Protein AF-A0AAN5Z602-F1 (afdb_monomer_lite)

Organism: Fusarium austroamericanum (NCBI:txid282268)

Radius of gyration: 21.15 Å; chains: 1; bounding box: 56×40×79 Å

Sequence (337 aa):
MFNSSLYITALQQSTQPGLPTENNDARHSIARLSDTDRTACKGWLQDMNFLRPGVGEDDATWAKIKGNWIAYLSATSDAPQAALAPYGGDGLENPREQRRRFSDDRKRRMIIQSAFWNDLDGMEGMAERWPQAARAALNIMDGRDINEDGNQGTFETLAAVWDLGKRRRYQSIWTSLVGFITHAHSRGTLESMGLRLTESQIDDILDIEQEVWLVDLGAIARMREKGGGFENVWVPIQELLMKALKKPKSTPRNNLLVWWIAVLCRSAISDDDDEGMDDDDGDENNDFISRGQFYKNPMPMDVDFKERLEAIVHYSKVLVLNHSFLTWSAPTDWVMQ

Secondary structure (DSSP, 8-state):
---HHHHHHHHHHHT-TTPPPS-TT--S-PPPPPHHHHHHHHHHHHHTTSS-TT-HHHHHHHHHHHHHHHHHHHHHSSS--TTTS---SSSPPPHHHHHHHHHHHHHHHHHHHHHHHHHHHHHHHHHHTS-HHHHHHHHHTTT----TTS---PPPPS-SGGGHHHHHHHHHHHHHHHHHHHHHHHTT-TGGGT----HHHHHHHHHHHHHHHH--HHHHHHH--SSTTSHHHHHHHHHHHHHHHH-TT--TTT-HHHHHHHHHHHHHTGGGTTTT--SS---S---TTTT---TT-SS-TT--HHHHHHHHHHHHHHHHHHHHHHT----GGGS--

Structure (mmCIF, N/CA/C/O backbone):
data_AF-A0AAN5Z602-F1
#
_entry.id   AF-A0AAN5Z602-F1
#
loop_
_atom_site.group_PDB
_atom_site.id
_atom_site.type_symbol
_atom_site.label_atom_id
_atom_site.label_alt_id
_atom_site.label_comp_id
_atom_site.label_asym_id
_atom_site.label_entity_id
_atom_site.label_seq_id
_atom_site.pdbx_PDB_ins_code
_atom_site.Cartn_x
_atom_site.Cartn_y
_atom_site.Cartn_z
_atom_site.occupancy
_atom_site.B_iso_or_equiv
_atom_site.auth_seq_id
_atom_site.auth_comp_id
_atom_site.auth_asym_id
_atom_site.auth_atom_id
_atom_site.pdbx_PDB_model_num
ATOM 1 N N . MET A 1 1 ? 11.469 7.821 -26.714 1.00 43.41 1 MET A N 1
ATOM 2 C CA . MET A 1 1 ? 10.568 7.068 -27.616 1.00 43.41 1 MET A CA 1
ATOM 3 C C . MET A 1 1 ? 10.127 5.810 -26.892 1.00 43.41 1 MET A C 1
ATOM 5 O O . MET A 1 1 ? 10.984 5.012 -26.538 1.00 43.41 1 MET A O 1
ATOM 9 N N . PHE A 1 2 ? 8.831 5.672 -26.613 1.00 54.94 2 PHE A N 1
ATOM 10 C CA . PHE A 1 2 ? 8.255 4.454 -26.041 1.00 54.94 2 PHE A CA 1
ATOM 11 C C . PHE A 1 2 ? 8.247 3.369 -27.127 1.00 54.94 2 PHE A C 1
ATOM 13 O O . PHE A 1 2 ? 7.651 3.573 -28.182 1.00 54.94 2 PHE A O 1
ATOM 20 N N . ASN A 1 3 ? 8.963 2.263 -26.922 1.00 71.38 3 ASN A N 1
ATOM 21 C CA . ASN A 1 3 ? 8.951 1.139 -27.857 1.00 71.38 3 ASN A CA 1
ATOM 22 C C . ASN A 1 3 ? 7.936 0.106 -27.359 1.00 71.38 3 ASN A C 1
ATOM 24 O O . ASN A 1 3 ? 8.260 -0.717 -26.504 1.00 71.38 3 ASN A O 1
ATOM 28 N N . SER A 1 4 ? 6.716 0.186 -27.892 1.00 74.50 4 SER A N 1
ATOM 29 C CA . SER A 1 4 ? 5.586 -0.673 -27.516 1.00 74.50 4 SER A CA 1
ATOM 30 C C . SER A 1 4 ? 5.925 -2.171 -27.634 1.00 74.50 4 SER A C 1
ATOM 32 O O . SER A 1 4 ? 5.675 -2.917 -26.694 1.00 74.50 4 SER A O 1
ATOM 34 N N . SER A 1 5 ? 6.644 -2.603 -28.680 1.00 77.38 5 SER A N 1
ATOM 35 C CA . SER A 1 5 ? 7.042 -4.019 -28.826 1.00 77.38 5 SER A CA 1
ATOM 36 C C . SER A 1 5 ? 7.975 -4.517 -27.709 1.00 77.38 5 SER A C 1
ATOM 38 O O . SER A 1 5 ? 7.834 -5.642 -27.222 1.00 77.38 5 SER A O 1
ATOM 40 N N . LEU A 1 6 ? 8.913 -3.669 -27.264 1.00 80.62 6 LEU A N 1
ATOM 41 C CA . LEU A 1 6 ? 9.820 -3.993 -26.159 1.00 80.62 6 LEU A CA 1
ATOM 42 C C . LEU A 1 6 ? 9.079 -4.016 -24.823 1.00 80.62 6 LEU A C 1
ATOM 44 O O . LEU A 1 6 ? 9.396 -4.845 -23.974 1.00 80.62 6 LEU A O 1
ATOM 48 N N . TYR A 1 7 ? 8.107 -3.121 -24.643 1.00 81.88 7 TYR A N 1
ATOM 49 C CA . TYR A 1 7 ? 7.257 -3.092 -23.458 1.00 81.88 7 TYR A CA 1
ATOM 50 C C . TYR A 1 7 ? 6.441 -4.385 -23.331 1.00 81.88 7 TYR A C 1
ATOM 52 O O . TYR A 1 7 ? 6.536 -5.050 -22.303 1.00 81.88 7 TYR A O 1
ATOM 60 N N . ILE A 1 8 ? 5.736 -4.788 -24.393 1.00 81.12 8 ILE A N 1
ATOM 61 C CA . ILE A 1 8 ? 4.915 -6.011 -24.421 1.00 81.12 8 ILE A CA 1
ATOM 62 C C . ILE A 1 8 ? 5.778 -7.245 -24.143 1.00 81.12 8 ILE A C 1
ATOM 64 O O . ILE A 1 8 ? 5.467 -8.043 -23.261 1.00 81.12 8 ILE A O 1
ATOM 68 N N . THR A 1 9 ? 6.923 -7.363 -24.824 1.00 83.69 9 THR A N 1
ATOM 69 C CA . THR A 1 9 ? 7.849 -8.489 -24.622 1.00 83.69 9 THR A CA 1
ATOM 70 C C . THR A 1 9 ? 8.350 -8.551 -23.176 1.00 83.69 9 THR A C 1
ATOM 72 O O . THR A 1 9 ? 8.376 -9.619 -22.562 1.00 83.69 9 THR A O 1
ATOM 75 N N . ALA A 1 10 ? 8.740 -7.408 -22.602 1.00 81.62 10 ALA A N 1
ATOM 76 C CA . ALA A 1 10 ? 9.218 -7.341 -21.225 1.00 81.62 10 ALA A CA 1
ATOM 77 C C . ALA A 1 10 ? 8.110 -7.656 -20.210 1.00 81.62 10 ALA A C 1
ATOM 79 O O . ALA A 1 10 ? 8.375 -8.306 -19.195 1.00 81.62 10 ALA A O 1
ATOM 80 N N . LEU A 1 11 ? 6.877 -7.223 -20.481 1.00 81.94 11 LEU A N 1
ATOM 81 C CA . LEU A 1 11 ? 5.716 -7.505 -19.646 1.00 81.94 11 LEU A CA 1
ATOM 82 C C . LEU A 1 11 ? 5.404 -9.003 -19.649 1.00 81.94 11 LEU A C 1
ATOM 84 O O . LEU A 1 11 ? 5.307 -9.598 -18.577 1.00 81.94 11 LEU A O 1
ATOM 88 N N . GLN A 1 12 ? 5.361 -9.632 -20.826 1.00 80.25 12 GLN A N 1
ATOM 89 C CA . GLN A 1 12 ? 5.173 -11.079 -20.968 1.00 80.25 12 GLN A CA 1
ATOM 90 C C . GLN A 1 12 ? 6.250 -11.870 -20.217 1.00 80.25 12 GLN A C 1
ATOM 92 O O . GLN A 1 12 ? 5.935 -12.802 -19.485 1.00 80.25 12 GLN A O 1
ATOM 97 N N . GLN A 1 13 ? 7.523 -11.479 -20.335 1.00 80.25 13 GLN A N 1
ATOM 98 C CA . GLN A 1 13 ? 8.622 -12.120 -19.601 1.00 80.25 13 GLN A CA 1
ATOM 99 C C . GLN A 1 13 ? 8.499 -11.967 -18.083 1.00 80.25 13 GLN A C 1
ATOM 101 O O . GLN A 1 13 ? 8.870 -12.875 -17.345 1.00 80.25 13 GLN A O 1
ATOM 106 N N . SER A 1 14 ? 7.982 -10.831 -17.614 1.00 77.12 14 SER A N 1
ATOM 107 C CA . SER A 1 14 ? 7.854 -10.536 -16.182 1.00 77.12 14 SER A CA 1
ATOM 108 C C . SER A 1 14 ? 6.616 -11.170 -15.544 1.00 77.12 14 SER A C 1
ATOM 110 O O . SER A 1 14 ? 6.497 -11.140 -14.319 1.00 77.12 14 SER A O 1
ATOM 112 N N . THR A 1 15 ? 5.718 -11.738 -16.358 1.00 75.44 15 THR A N 1
ATOM 113 C CA . THR A 1 15 ? 4.398 -12.250 -15.950 1.00 75.44 15 THR A CA 1
ATOM 114 C C . THR A 1 15 ? 4.159 -13.713 -16.341 1.00 75.44 15 THR A C 1
ATOM 116 O O . THR A 1 15 ? 3.036 -14.207 -16.260 1.00 75.44 15 THR A O 1
ATOM 119 N N . GLN A 1 16 ? 5.215 -14.433 -16.742 1.00 72.94 16 GLN A N 1
ATOM 120 C CA . GLN A 1 16 ? 5.114 -15.837 -17.142 1.00 72.94 16 GLN A CA 1
ATOM 121 C C . GLN A 1 16 ? 4.559 -16.732 -16.016 1.00 72.94 16 GLN A C 1
ATOM 123 O O . GLN A 1 16 ? 4.979 -16.595 -14.860 1.00 72.94 16 GLN A O 1
ATOM 128 N N . PRO A 1 17 ? 3.695 -17.709 -16.356 1.00 66.69 17 PRO A N 1
ATOM 129 C CA . PRO A 1 17 ? 3.237 -18.722 -15.415 1.00 66.69 17 PRO A CA 1
ATOM 130 C C . PRO A 1 17 ? 4.398 -19.453 -14.733 1.00 66.69 17 PRO A C 1
ATOM 132 O O . PRO A 1 17 ? 5.297 -19.965 -15.400 1.00 66.69 17 PRO A O 1
ATOM 135 N N . GLY A 1 18 ? 4.370 -19.531 -13.401 1.00 64.00 18 GLY A N 1
ATOM 136 C CA . GLY A 1 18 ? 5.369 -20.266 -12.612 1.00 64.00 18 GLY A CA 1
ATOM 137 C C . GLY A 1 18 ? 6.613 -19.463 -12.217 1.00 64.00 18 GLY A C 1
ATOM 138 O O . GLY A 1 18 ? 7.554 -20.034 -11.661 1.00 64.00 18 GLY A O 1
ATOM 139 N N . LEU A 1 19 ? 6.632 -18.148 -12.461 1.00 68.69 19 LEU A N 1
ATOM 140 C CA . LEU A 1 19 ? 7.633 -17.268 -11.858 1.00 68.69 19 LEU A CA 1
ATOM 141 C C . LEU A 1 19 ? 7.509 -17.281 -10.325 1.00 68.69 19 LEU A C 1
ATOM 143 O O . LEU A 1 19 ? 6.394 -17.268 -9.799 1.00 68.69 19 LEU A O 1
ATOM 147 N N . PRO A 1 20 ? 8.632 -17.264 -9.585 1.00 63.41 20 PRO A N 1
ATOM 148 C CA . PRO A 1 20 ? 8.581 -17.232 -8.134 1.00 63.41 20 PRO A CA 1
ATOM 149 C C . PRO A 1 20 ? 7.973 -15.910 -7.644 1.00 63.41 20 PRO A C 1
ATOM 151 O O . PRO A 1 20 ? 8.397 -14.812 -8.024 1.00 63.41 20 PRO A O 1
ATOM 154 N N . THR A 1 21 ? 6.987 -16.031 -6.765 1.00 64.50 21 THR A N 1
ATOM 155 C CA . THR A 1 21 ? 6.407 -14.945 -5.971 1.00 64.50 21 THR A CA 1
ATOM 156 C C . THR A 1 21 ? 7.181 -14.787 -4.659 1.00 64.50 21 THR A C 1
ATOM 158 O O . THR A 1 21 ? 7.926 -15.680 -4.261 1.00 64.50 21 THR A O 1
ATOM 161 N N . GLU A 1 22 ? 7.023 -13.663 -3.946 1.00 63.62 22 GLU A N 1
ATOM 162 C CA . GLU A 1 22 ? 7.594 -13.557 -2.586 1.00 63.62 22 GLU A CA 1
ATOM 163 C C . GLU A 1 22 ? 6.967 -14.582 -1.616 1.00 63.62 22 GLU A C 1
ATOM 165 O O . GLU A 1 22 ? 7.598 -14.979 -0.639 1.00 63.62 22 GLU A O 1
ATOM 170 N N . ASN A 1 23 ? 5.763 -15.072 -1.930 1.00 63.72 23 ASN A N 1
ATOM 171 C CA . ASN A 1 23 ? 5.037 -16.083 -1.169 1.00 63.72 23 ASN A CA 1
ATOM 172 C C . ASN A 1 23 ? 5.006 -17.410 -1.945 1.00 63.72 23 ASN A C 1
ATOM 174 O O . ASN A 1 23 ? 4.159 -17.584 -2.821 1.00 63.72 23 ASN A O 1
ATOM 178 N N . ASN A 1 24 ? 5.918 -18.337 -1.632 1.00 57.50 24 ASN A N 1
ATOM 179 C CA . ASN A 1 24 ? 6.038 -19.634 -2.324 1.00 57.50 24 ASN A CA 1
ATOM 180 C C . ASN A 1 24 ? 4.837 -20.575 -2.100 1.00 57.50 24 ASN A C 1
ATOM 182 O O . ASN A 1 24 ? 4.631 -21.497 -2.884 1.00 57.50 24 ASN A O 1
ATOM 186 N N . ASP A 1 25 ? 4.033 -20.323 -1.064 1.00 61.62 25 ASP A N 1
ATOM 187 C CA . ASP A 1 25 ? 2.855 -21.129 -0.707 1.00 61.62 25 ASP A CA 1
ATOM 188 C C . ASP A 1 25 ? 1.548 -20.567 -1.307 1.00 61.62 25 ASP A C 1
ATOM 190 O O . ASP A 1 25 ? 0.446 -20.958 -0.908 1.00 61.62 25 ASP A O 1
ATOM 194 N N . ALA A 1 26 ? 1.651 -19.605 -2.231 1.00 60.31 26 ALA A N 1
ATOM 195 C CA . ALA A 1 26 ? 0.502 -18.904 -2.787 1.00 60.31 26 ALA A CA 1
ATOM 196 C C . ALA A 1 26 ? -0.375 -19.823 -3.652 1.00 60.31 26 ALA A C 1
ATOM 198 O O . ALA A 1 26 ? 0.097 -20.522 -4.555 1.00 60.31 26 ALA A O 1
ATOM 199 N N . ARG A 1 27 ? -1.692 -19.793 -3.423 1.00 61.09 27 ARG A N 1
ATOM 200 C CA . ARG A 1 27 ? -2.652 -20.389 -4.363 1.00 61.09 27 ARG A CA 1
ATOM 201 C C . ARG A 1 27 ? -2.607 -19.605 -5.671 1.00 61.09 27 ARG A C 1
ATOM 203 O O . ARG A 1 27 ? -2.691 -18.386 -5.670 1.00 61.09 27 ARG A O 1
ATOM 210 N N . HIS A 1 28 ? -2.486 -20.316 -6.786 1.00 57.25 28 HIS A N 1
ATOM 211 C CA . HIS A 1 28 ? -2.282 -19.696 -8.099 1.00 57.25 28 HIS A CA 1
ATOM 212 C C . HIS A 1 28 ? -3.590 -19.205 -8.747 1.00 57.25 28 HIS A C 1
ATOM 214 O O . HIS A 1 28 ? -3.551 -18.606 -9.817 1.00 57.25 28 HIS A O 1
ATOM 220 N N . SER A 1 29 ? -4.742 -19.461 -8.116 1.00 58.62 29 SER A N 1
ATOM 221 C CA . SER A 1 29 ? -6.065 -19.073 -8.608 1.00 58.62 29 SER A CA 1
ATOM 222 C C . SER A 1 29 ? -6.868 -18.377 -7.506 1.00 58.62 29 SER A C 1
ATOM 224 O O . SER A 1 29 ? -7.278 -19.024 -6.537 1.00 58.62 29 SER A O 1
ATOM 226 N N . ILE A 1 30 ? -7.117 -17.078 -7.671 1.00 65.19 30 ILE A N 1
ATOM 227 C CA . ILE A 1 30 ? -8.142 -16.345 -6.918 1.00 65.19 30 ILE A CA 1
ATOM 228 C C . ILE A 1 30 ? -9.456 -16.467 -7.690 1.00 65.19 30 ILE A C 1
ATOM 230 O O . ILE A 1 30 ? -9.477 -16.313 -8.910 1.00 65.19 30 ILE A O 1
ATOM 234 N N . ALA A 1 31 ? -10.556 -16.741 -6.989 1.00 66.62 31 ALA A N 1
ATOM 235 C CA . ALA A 1 31 ? -11.872 -16.790 -7.612 1.00 66.62 31 ALA A CA 1
ATOM 236 C C . ALA A 1 31 ? -12.296 -15.414 -8.160 1.00 66.62 31 ALA A C 1
ATOM 238 O O . ALA A 1 31 ? -11.997 -14.365 -7.578 1.00 66.62 31 ALA A O 1
ATOM 239 N N . ARG A 1 32 ? -13.037 -15.424 -9.274 1.00 71.88 32 ARG A N 1
ATOM 240 C CA . ARG A 1 32 ? -13.726 -14.233 -9.788 1.00 71.88 32 ARG A CA 1
ATOM 241 C C . ARG A 1 32 ? -14.668 -13.680 -8.708 1.00 71.88 32 ARG A C 1
ATOM 243 O O . ARG A 1 32 ? -15.235 -14.448 -7.930 1.00 71.88 32 ARG A O 1
ATOM 250 N N . LEU A 1 33 ? -14.829 -12.354 -8.662 1.00 79.44 33 LEU A N 1
ATOM 251 C CA . LEU A 1 33 ? -15.862 -11.739 -7.825 1.00 79.44 33 LEU A CA 1
ATOM 252 C C . LEU A 1 33 ? -17.241 -12.221 -8.284 1.00 79.44 33 LEU A C 1
ATOM 254 O O . LEU A 1 33 ? -17.470 -12.390 -9.482 1.00 79.44 33 LEU A O 1
ATOM 258 N N . SER A 1 34 ? -18.172 -12.405 -7.348 1.00 84.31 34 SER A N 1
ATOM 259 C CA . SER A 1 34 ? -19.559 -12.681 -7.725 1.00 84.31 34 SER A CA 1
ATOM 260 C C . SER A 1 34 ? -20.143 -11.500 -8.513 1.00 84.31 34 SER A C 1
ATOM 262 O O . SER A 1 34 ? -19.718 -10.355 -8.339 1.00 84.31 34 SER A O 1
ATOM 264 N N . ASP A 1 35 ? -21.142 -11.739 -9.367 1.00 84.75 35 ASP A N 1
ATOM 265 C CA . ASP A 1 35 ? -21.788 -10.652 -10.121 1.00 84.75 35 ASP A CA 1
ATOM 266 C C . ASP A 1 35 ? -22.432 -9.602 -9.205 1.00 84.75 35 ASP A C 1
ATOM 268 O O . ASP A 1 35 ? -22.432 -8.406 -9.516 1.00 84.75 35 ASP A O 1
ATOM 272 N N . THR A 1 36 ? -22.942 -10.039 -8.051 1.00 89.06 36 THR A N 1
ATOM 273 C CA . THR A 1 36 ? -23.483 -9.161 -7.012 1.00 89.06 36 THR A CA 1
ATOM 274 C C . THR A 1 36 ? -22.393 -8.260 -6.438 1.00 89.06 36 THR A C 1
ATOM 276 O O . THR A 1 36 ? -22.563 -7.040 -6.429 1.00 89.06 36 THR A O 1
ATOM 279 N N . ASP A 1 37 ? -21.253 -8.829 -6.039 1.00 88.38 37 ASP A N 1
ATOM 280 C CA . ASP A 1 37 ? -20.131 -8.059 -5.488 1.00 88.38 37 ASP A CA 1
ATOM 281 C C . ASP A 1 37 ? -19.535 -7.118 -6.538 1.00 88.38 37 ASP A C 1
ATOM 283 O O . ASP A 1 37 ? -19.244 -5.961 -6.248 1.00 88.38 37 ASP A O 1
ATOM 287 N N . ARG A 1 38 ? -19.428 -7.566 -7.793 1.00 87.06 38 ARG A N 1
ATOM 288 C CA . ARG A 1 38 ? -18.977 -6.734 -8.915 1.00 87.06 38 ARG A CA 1
ATOM 289 C C . ARG A 1 38 ? -19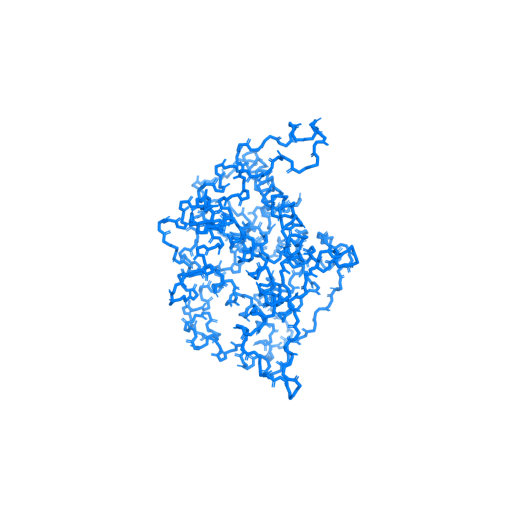.892 -5.530 -9.125 1.00 87.06 38 ARG A C 1
ATOM 291 O O . ARG A 1 38 ? -19.407 -4.418 -9.329 1.00 87.06 38 ARG A O 1
ATOM 298 N N . THR A 1 39 ? -21.206 -5.739 -9.071 1.00 90.50 39 THR A N 1
ATOM 299 C CA . THR A 1 39 ? -22.192 -4.657 -9.189 1.00 90.50 39 THR A CA 1
ATOM 300 C C . THR A 1 39 ? -22.066 -3.679 -8.024 1.00 90.50 39 THR A C 1
ATOM 302 O O . THR A 1 39 ? -22.060 -2.469 -8.248 1.00 90.50 39 THR A O 1
ATOM 305 N N . ALA A 1 40 ? -21.878 -4.183 -6.801 1.00 91.88 40 ALA A N 1
ATOM 306 C CA . ALA A 1 40 ? -21.636 -3.351 -5.626 1.00 91.88 40 ALA A CA 1
ATOM 307 C C . ALA A 1 40 ? -20.339 -2.531 -5.757 1.00 91.88 40 ALA A C 1
ATOM 309 O O . ALA A 1 40 ? -20.347 -1.331 -5.501 1.00 91.88 40 ALA A O 1
ATOM 310 N N . CYS A 1 41 ? -19.248 -3.136 -6.236 1.00 92.00 41 CYS A N 1
ATOM 311 C CA . CYS A 1 41 ? -17.986 -2.455 -6.531 1.00 92.00 41 CYS A CA 1
ATOM 312 C C . CYS A 1 41 ? -18.154 -1.349 -7.585 1.00 92.00 41 CYS A C 1
ATOM 314 O O . CYS A 1 41 ? -17.708 -0.220 -7.370 1.00 92.00 41 CYS A O 1
ATOM 316 N N . LYS A 1 42 ? -18.834 -1.644 -8.705 1.00 92.06 42 LYS A N 1
ATOM 317 C CA . LYS A 1 42 ? -19.136 -0.655 -9.757 1.00 92.06 42 LYS A CA 1
ATOM 318 C C . LYS A 1 42 ? -19.970 0.505 -9.197 1.00 92.06 42 LYS A C 1
ATOM 320 O O . LYS A 1 42 ? -19.627 1.658 -9.450 1.00 92.06 42 LYS A O 1
ATOM 325 N N . GLY A 1 43 ? -21.000 0.215 -8.399 1.00 94.50 43 GLY A N 1
ATOM 326 C CA . GLY A 1 43 ? -21.818 1.228 -7.721 1.00 94.50 43 GLY A CA 1
ATOM 327 C C . GLY A 1 43 ? -21.009 2.085 -6.744 1.00 94.50 43 GLY A C 1
ATOM 328 O O . GLY A 1 43 ? -21.062 3.307 -6.804 1.00 94.50 43 GLY A O 1
ATOM 329 N N . TRP A 1 44 ? -20.157 1.471 -5.924 1.00 95.50 44 TRP A N 1
ATOM 330 C CA . TRP A 1 44 ? -19.317 2.203 -4.975 1.00 95.50 44 TRP A CA 1
ATOM 331 C C . TRP A 1 44 ? -18.319 3.144 -5.673 1.00 95.50 44 TRP A C 1
ATOM 333 O O . TRP A 1 44 ? -18.138 4.282 -5.242 1.00 95.50 44 TRP A O 1
ATOM 343 N N . LEU A 1 45 ? -17.702 2.726 -6.787 1.00 95.56 45 LEU A N 1
ATOM 344 C CA . LEU A 1 45 ? -16.834 3.602 -7.593 1.00 95.56 45 LEU A CA 1
ATOM 345 C C . LEU A 1 45 ? -17.611 4.772 -8.222 1.00 95.56 45 LEU A C 1
ATOM 347 O O . LEU A 1 45 ? -17.072 5.875 -8.356 1.00 95.56 45 LEU A O 1
ATOM 351 N N . GLN A 1 46 ? -18.881 4.553 -8.586 1.00 95.00 46 GLN A N 1
ATOM 352 C CA . GLN A 1 46 ? -19.777 5.616 -9.050 1.00 95.00 46 GLN A CA 1
ATOM 353 C C . GLN A 1 46 ? -20.076 6.620 -7.934 1.00 95.00 46 GLN A C 1
ATOM 355 O O . GLN A 1 46 ? -19.894 7.819 -8.154 1.00 95.00 46 GLN A O 1
ATOM 360 N N . ASP A 1 47 ? -20.436 6.142 -6.742 1.00 95.19 47 ASP A N 1
ATOM 361 C CA . ASP A 1 47 ? -20.728 6.978 -5.572 1.00 95.19 47 ASP A CA 1
ATOM 362 C C . ASP A 1 47 ? -19.514 7.813 -5.147 1.00 95.19 47 ASP A C 1
ATOM 364 O O . ASP A 1 47 ? -19.632 8.993 -4.812 1.00 95.19 47 ASP A O 1
ATOM 368 N N . MET A 1 48 ? -18.320 7.220 -5.214 1.00 94.19 48 MET A N 1
ATOM 369 C CA . MET A 1 48 ? -17.060 7.897 -4.898 1.00 94.19 48 MET A CA 1
ATOM 370 C C . MET A 1 48 ? -16.567 8.831 -6.013 1.00 94.19 48 MET A C 1
ATOM 372 O O . MET A 1 48 ? -15.620 9.592 -5.792 1.00 94.19 48 MET A O 1
ATOM 376 N N . ASN A 1 49 ? -17.194 8.794 -7.196 1.00 94.94 49 ASN A N 1
ATOM 377 C CA . ASN A 1 49 ? -16.851 9.602 -8.368 1.00 94.94 49 ASN A CA 1
ATOM 378 C C . ASN A 1 49 ? -15.353 9.514 -8.743 1.00 94.94 49 ASN A C 1
ATOM 380 O O . ASN A 1 49 ? -14.677 10.529 -8.968 1.00 94.94 49 ASN A O 1
ATOM 384 N N . PHE A 1 50 ? -14.814 8.292 -8.752 1.00 95.69 50 PHE A N 1
ATOM 385 C CA . PHE A 1 50 ? -13.398 8.028 -9.010 1.00 95.69 50 PHE A CA 1
ATOM 386 C C . PHE A 1 50 ? -13.187 6.623 -9.583 1.00 95.69 50 PHE A C 1
ATOM 388 O O . PHE A 1 50 ? -13.751 5.664 -9.064 1.00 95.69 50 PHE A O 1
ATOM 395 N N . LEU A 1 51 ? -12.347 6.503 -10.621 1.00 93.25 51 LEU A N 1
ATOM 396 C CA . LEU A 1 51 ? -12.020 5.231 -11.293 1.00 93.25 51 LEU A CA 1
ATOM 397 C C . LEU A 1 51 ? -13.254 4.461 -11.793 1.00 93.25 51 LEU A C 1
ATOM 399 O O . LEU A 1 51 ? -13.302 3.233 -11.723 1.00 93.25 51 LEU A O 1
ATOM 403 N N . ARG A 1 52 ? -14.264 5.171 -12.306 1.00 92.81 52 ARG A N 1
ATOM 404 C CA . ARG A 1 52 ? -15.462 4.535 -12.866 1.00 92.81 52 ARG A CA 1
ATOM 405 C C . ARG A 1 52 ? -15.127 3.852 -14.196 1.00 92.81 52 ARG A C 1
ATOM 407 O O . ARG A 1 52 ? -14.583 4.514 -15.080 1.00 92.81 52 ARG A O 1
ATOM 414 N N . PRO A 1 53 ? -15.486 2.570 -14.370 1.00 87.19 53 PRO A N 1
ATOM 415 C CA . PRO A 1 53 ? -15.290 1.881 -15.639 1.00 87.19 53 PRO A CA 1
ATOM 416 C C . PRO A 1 53 ? -16.032 2.555 -16.797 1.00 87.19 53 PRO A C 1
ATOM 418 O O . PRO A 1 53 ? -17.202 2.912 -16.645 1.00 87.19 53 PRO A O 1
ATOM 421 N N . GLY A 1 54 ? -15.372 2.698 -17.950 1.00 84.50 54 GLY A N 1
ATOM 422 C CA . GLY A 1 54 ? -15.972 3.228 -19.181 1.00 84.50 54 GLY A CA 1
ATOM 423 C C . GLY A 1 54 ? -16.078 4.755 -19.229 1.00 84.50 54 GLY A C 1
ATOM 424 O O . GLY A 1 54 ? -16.658 5.310 -20.164 1.00 84.50 54 GLY A O 1
ATOM 425 N N . VAL A 1 55 ? -15.542 5.457 -18.227 1.00 87.31 55 VAL A N 1
ATOM 426 C CA . VAL A 1 55 ? -15.464 6.920 -18.206 1.00 87.31 55 VAL A CA 1
ATOM 427 C C . VAL A 1 55 ? -14.058 7.331 -18.630 1.00 87.31 55 VAL A C 1
ATOM 429 O O . VAL A 1 55 ? -13.108 7.147 -17.878 1.00 87.31 55 VAL A O 1
ATOM 432 N N . GLY A 1 56 ? -13.922 7.955 -19.805 1.00 87.00 56 GLY A N 1
ATOM 433 C CA . GLY A 1 56 ? -12.614 8.182 -20.440 1.00 87.00 56 GLY A CA 1
ATOM 434 C C . GLY A 1 56 ? -11.543 8.871 -19.574 1.00 87.00 56 GLY A C 1
ATOM 435 O O . GLY A 1 56 ? -10.376 8.496 -19.639 1.00 87.00 56 GLY A O 1
ATOM 436 N N . GLU A 1 57 ? -11.907 9.843 -18.728 1.00 89.75 57 GLU A N 1
ATOM 437 C CA . GLU A 1 57 ? -10.954 10.480 -17.793 1.00 89.75 57 GLU A CA 1
ATOM 438 C C . GLU A 1 57 ? -10.491 9.520 -16.681 1.00 89.75 57 GLU A C 1
ATOM 440 O O . GLU A 1 57 ? -9.311 9.487 -16.312 1.00 89.75 57 GLU A O 1
ATOM 445 N N . ASP A 1 58 ? -11.421 8.729 -16.148 1.00 91.44 58 ASP A N 1
ATOM 446 C CA . ASP A 1 58 ? -11.146 7.754 -15.097 1.00 91.44 58 ASP A CA 1
ATOM 447 C C . ASP A 1 58 ? -10.357 6.562 -15.657 1.00 91.44 58 ASP A C 1
ATOM 449 O O . ASP A 1 58 ? -9.426 6.101 -15.000 1.00 91.44 58 ASP A O 1
ATOM 453 N N . ASP A 1 59 ? -10.631 6.127 -16.889 1.00 90.44 59 ASP A N 1
ATOM 454 C CA . ASP A 1 59 ? -9.865 5.078 -17.571 1.00 90.44 59 ASP A CA 1
ATOM 455 C C . ASP A 1 59 ? -8.437 5.542 -17.909 1.00 90.44 59 ASP A C 1
ATOM 457 O O . ASP A 1 59 ? -7.478 4.789 -17.732 1.00 90.44 59 ASP A O 1
ATOM 461 N N . ALA A 1 60 ? -8.250 6.810 -18.289 1.00 91.00 60 ALA A N 1
ATOM 462 C CA . ALA A 1 60 ? -6.916 7.386 -18.465 1.00 91.00 60 ALA A CA 1
ATOM 463 C C . ALA A 1 60 ? -6.142 7.470 -17.137 1.00 91.00 60 ALA A C 1
ATOM 465 O O . ALA A 1 60 ? -4.928 7.252 -17.096 1.00 91.00 60 ALA A O 1
ATOM 466 N N . THR A 1 61 ? -6.834 7.776 -16.038 1.00 94.12 61 THR A N 1
ATOM 467 C CA . THR A 1 61 ? -6.245 7.764 -14.691 1.00 94.12 61 THR A CA 1
ATOM 468 C C . THR A 1 61 ? -5.895 6.332 -14.275 1.00 94.12 61 THR A C 1
ATOM 470 O O . THR A 1 61 ? -4.792 6.088 -13.786 1.00 94.12 61 THR A O 1
ATOM 473 N N . TRP A 1 62 ? -6.779 5.367 -14.540 1.00 92.88 62 TRP A N 1
ATOM 474 C CA . TRP A 1 62 ? -6.555 3.943 -14.298 1.00 92.88 62 TRP A CA 1
ATOM 475 C C . TRP A 1 62 ? -5.337 3.407 -15.056 1.00 92.88 62 TRP A C 1
ATOM 477 O O . TRP A 1 62 ? -4.483 2.754 -14.460 1.00 92.88 62 TRP A O 1
ATOM 487 N N . ALA A 1 63 ? -5.191 3.748 -16.338 1.00 89.56 63 ALA A N 1
ATOM 488 C CA . ALA A 1 63 ? -4.034 3.359 -17.142 1.00 89.56 63 ALA A CA 1
ATOM 489 C C . ALA A 1 63 ? -2.711 3.874 -16.548 1.00 89.56 63 ALA A C 1
ATOM 491 O O . ALA A 1 63 ? -1.728 3.133 -16.489 1.00 89.56 63 ALA A O 1
ATOM 492 N N . LYS A 1 64 ? -2.687 5.112 -16.029 1.00 92.62 64 LYS A N 1
ATOM 493 C CA . LYS A 1 64 ? -1.513 5.662 -15.329 1.00 92.62 64 LYS A CA 1
ATOM 494 C C . LYS A 1 64 ? -1.206 4.904 -14.041 1.00 92.62 64 LYS A C 1
ATOM 496 O O . LYS A 1 64 ? -0.041 4.627 -13.772 1.00 92.62 64 LYS A O 1
ATOM 501 N N . ILE A 1 65 ? -2.229 4.544 -13.263 1.00 93.50 65 ILE A N 1
ATOM 502 C CA . ILE A 1 65 ? -2.063 3.736 -12.046 1.00 93.50 65 ILE A CA 1
ATOM 503 C C . ILE A 1 65 ? -1.466 2.371 -12.396 1.00 93.50 65 ILE A C 1
ATOM 505 O O . ILE A 1 65 ? -0.444 2.004 -11.819 1.00 93.50 65 ILE A O 1
ATOM 509 N N . LYS A 1 66 ? -2.036 1.663 -13.384 1.00 89.88 66 LYS A N 1
ATOM 510 C CA . LYS A 1 66 ? -1.511 0.377 -13.875 1.00 89.88 66 LYS A CA 1
ATOM 511 C C . LYS A 1 66 ? -0.053 0.502 -14.328 1.00 89.88 66 LYS A C 1
ATOM 513 O O . LYS A 1 66 ? 0.797 -0.269 -13.889 1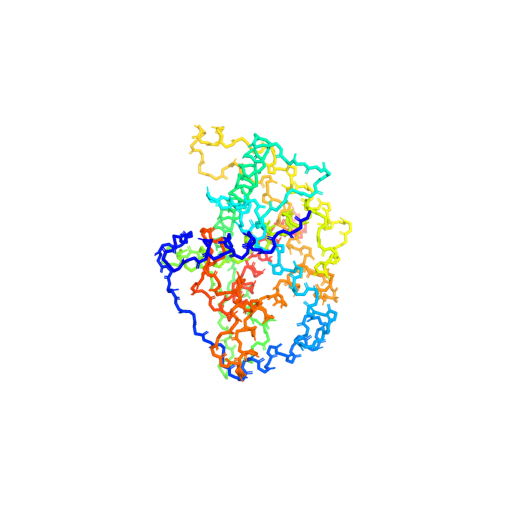.00 89.88 66 LYS A O 1
ATOM 518 N N . GLY A 1 67 ? 0.257 1.497 -15.161 1.00 89.00 67 GLY A N 1
ATOM 519 C CA . GLY A 1 67 ? 1.608 1.718 -15.680 1.00 89.00 67 GLY A CA 1
ATOM 520 C C . GLY A 1 67 ? 2.636 2.006 -14.582 1.00 89.00 67 GLY A C 1
ATOM 521 O O . GLY A 1 67 ? 3.704 1.395 -14.562 1.00 89.00 67 GLY A O 1
ATOM 522 N N . ASN A 1 68 ? 2.303 2.879 -13.627 1.00 92.50 68 ASN A N 1
ATOM 523 C CA . ASN A 1 68 ? 3.186 3.189 -12.500 1.00 92.50 68 ASN A CA 1
ATOM 524 C C . ASN A 1 68 ? 3.346 2.001 -11.547 1.00 92.50 68 ASN A C 1
ATOM 526 O O . ASN A 1 68 ? 4.435 1.795 -11.012 1.00 92.50 68 ASN A O 1
ATOM 530 N N . TRP A 1 69 ? 2.296 1.202 -11.351 1.00 91.94 69 TRP A N 1
ATOM 531 C CA . TRP A 1 69 ? 2.375 -0.030 -10.571 1.00 91.94 69 TRP A CA 1
ATOM 532 C C . TRP A 1 69 ? 3.329 -1.040 -11.221 1.00 91.94 69 TRP A C 1
ATOM 534 O O . TRP A 1 69 ? 4.238 -1.535 -10.561 1.00 91.94 69 TRP A O 1
ATOM 544 N N . ILE A 1 70 ? 3.212 -1.276 -12.532 1.00 89.81 70 ILE A N 1
ATOM 545 C CA . ILE A 1 70 ? 4.137 -2.141 -13.288 1.00 89.81 70 ILE A CA 1
ATOM 546 C C . ILE A 1 70 ? 5.578 -1.615 -13.209 1.00 89.81 70 ILE A C 1
ATOM 548 O O . ILE A 1 70 ? 6.515 -2.396 -13.027 1.00 89.81 70 ILE A O 1
ATOM 552 N N . ALA A 1 71 ? 5.769 -0.297 -13.301 1.00 90.88 71 ALA A N 1
ATOM 553 C CA . ALA A 1 71 ? 7.084 0.318 -13.154 1.00 90.88 71 ALA A CA 1
ATOM 554 C C . ALA A 1 71 ? 7.672 0.086 -11.756 1.00 90.88 71 ALA A C 1
ATOM 556 O O . ALA A 1 71 ? 8.836 -0.303 -11.647 1.00 90.88 71 ALA A O 1
ATOM 557 N N . TYR A 1 72 ? 6.866 0.247 -10.704 1.00 92.62 72 TYR A N 1
ATOM 558 C CA . TYR A 1 72 ? 7.255 -0.052 -9.327 1.00 92.62 72 TYR A CA 1
ATOM 559 C C . TYR A 1 72 ? 7.647 -1.525 -9.158 1.00 92.62 72 TYR A C 1
ATOM 561 O O . TYR A 1 72 ? 8.730 -1.824 -8.642 1.00 92.62 72 TYR A O 1
ATOM 569 N N . LEU A 1 73 ? 6.808 -2.442 -9.643 1.00 89.94 73 LEU A N 1
ATOM 570 C CA . LEU A 1 73 ? 7.054 -3.880 -9.591 1.00 89.94 73 LEU A CA 1
ATOM 571 C C . LEU A 1 73 ? 8.356 -4.258 -10.303 1.00 89.94 73 LEU A C 1
ATOM 573 O O . LEU A 1 73 ? 9.208 -4.927 -9.721 1.00 89.94 73 LEU A O 1
ATOM 577 N N . SER A 1 74 ? 8.549 -3.775 -11.532 1.00 89.62 74 SER A N 1
ATOM 578 C CA . SER A 1 74 ? 9.763 -4.027 -12.311 1.00 89.62 74 SER A CA 1
ATOM 579 C C . SER A 1 74 ? 11.002 -3.465 -11.617 1.00 89.62 74 SER A C 1
ATOM 581 O O . SER A 1 74 ? 11.968 -4.201 -11.405 1.00 89.62 74 SER A O 1
ATOM 583 N N . ALA A 1 75 ? 10.963 -2.191 -11.208 1.00 90.81 75 ALA A N 1
ATOM 584 C CA . ALA A 1 75 ? 12.103 -1.485 -10.625 1.00 90.81 75 ALA A CA 1
ATOM 585 C C . ALA A 1 75 ? 12.615 -2.130 -9.333 1.00 90.81 75 ALA A C 1
ATOM 587 O O . ALA A 1 75 ? 13.811 -2.098 -9.050 1.00 90.81 75 ALA A O 1
ATOM 588 N N . THR A 1 76 ? 11.707 -2.726 -8.565 1.00 89.56 76 THR A N 1
ATOM 589 C CA . THR A 1 76 ? 12.010 -3.321 -7.263 1.00 89.56 76 THR A CA 1
ATOM 590 C C . THR A 1 76 ? 12.215 -4.840 -7.321 1.00 89.56 76 THR A C 1
ATOM 592 O O . THR A 1 76 ? 12.567 -5.444 -6.310 1.00 89.56 76 THR A O 1
ATOM 595 N N . SER A 1 77 ? 12.041 -5.468 -8.488 1.00 86.31 77 SER A N 1
ATOM 596 C CA . SER A 1 77 ? 12.221 -6.913 -8.686 1.00 86.31 77 SER A CA 1
ATOM 597 C C . SER A 1 77 ? 13.693 -7.346 -8.723 1.00 86.31 77 SER A C 1
ATOM 599 O O . SER A 1 77 ? 14.603 -6.518 -8.854 1.00 86.31 77 SER A O 1
ATOM 601 N N . ASP A 1 78 ? 13.949 -8.665 -8.659 1.00 80.44 78 ASP A N 1
ATOM 602 C CA . ASP A 1 78 ? 15.316 -9.193 -8.776 1.00 80.44 78 ASP A CA 1
ATOM 603 C C . ASP A 1 78 ? 15.921 -9.104 -10.185 1.00 80.44 78 ASP A C 1
ATOM 605 O O . ASP A 1 78 ? 17.143 -9.019 -10.324 1.00 80.44 78 ASP A O 1
ATOM 609 N N . ALA A 1 79 ? 15.065 -9.060 -11.203 1.00 83.31 79 ALA A N 1
ATOM 610 C CA . ALA A 1 79 ? 15.416 -9.024 -12.616 1.00 83.31 79 ALA A CA 1
ATOM 611 C C . ALA A 1 79 ? 14.673 -7.852 -13.288 1.00 83.31 79 ALA A C 1
ATOM 613 O O . ALA A 1 79 ? 13.731 -8.074 -14.048 1.00 83.31 79 ALA A O 1
ATOM 614 N N . PRO A 1 80 ? 15.055 -6.600 -12.971 1.00 85.88 80 PRO A N 1
ATOM 615 C CA . PRO A 1 80 ? 14.335 -5.417 -13.421 1.00 85.88 80 PRO A CA 1
ATOM 616 C C . PRO A 1 80 ? 14.405 -5.262 -14.941 1.00 85.88 80 PRO A C 1
ATOM 618 O O . PRO A 1 80 ? 15.466 -5.409 -15.552 1.00 85.88 80 PRO A O 1
ATOM 621 N N . GLN A 1 81 ? 13.275 -4.896 -15.542 1.00 87.50 81 GLN A N 1
ATOM 622 C CA . GLN A 1 81 ? 13.158 -4.628 -16.971 1.00 87.50 81 GLN A CA 1
ATOM 623 C C . GLN A 1 81 ? 13.062 -3.121 -17.209 1.00 87.50 81 GLN A C 1
ATOM 625 O O . GLN A 1 81 ? 12.069 -2.481 -16.852 1.00 87.50 81 GLN A O 1
ATOM 630 N N . ALA A 1 82 ? 14.079 -2.545 -17.856 1.00 86.69 82 ALA A N 1
ATOM 631 C CA . ALA A 1 82 ? 14.145 -1.107 -18.132 1.00 86.69 82 ALA A CA 1
ATOM 632 C C . ALA A 1 82 ? 12.998 -0.600 -19.020 1.00 86.69 82 ALA A C 1
ATOM 634 O O . ALA A 1 82 ? 12.586 0.548 -18.881 1.00 86.69 82 ALA A O 1
ATOM 635 N N . ALA A 1 83 ? 12.452 -1.458 -19.889 1.00 86.31 83 ALA A N 1
ATOM 636 C CA . ALA A 1 83 ? 11.278 -1.135 -20.698 1.00 86.31 83 ALA A CA 1
ATOM 637 C C . ALA A 1 83 ? 10.015 -0.912 -19.845 1.00 86.31 83 ALA A C 1
ATOM 639 O O . ALA A 1 83 ? 9.189 -0.075 -20.194 1.00 86.31 83 ALA A O 1
ATOM 640 N N . LEU A 1 84 ? 9.891 -1.623 -18.718 1.00 86.12 84 LEU A N 1
ATOM 641 C CA . LEU A 1 84 ? 8.769 -1.496 -17.783 1.00 86.12 84 LEU A CA 1
ATOM 642 C C . LEU A 1 84 ? 8.995 -0.395 -16.739 1.00 86.12 84 LEU A C 1
ATOM 644 O O . LEU A 1 84 ? 8.036 0.177 -16.239 1.00 86.12 84 LEU A O 1
ATOM 648 N N . ALA A 1 85 ? 10.255 -0.084 -16.421 1.00 88.12 85 ALA A N 1
ATOM 649 C CA . ALA A 1 85 ? 10.646 0.941 -15.452 1.00 88.12 85 ALA A CA 1
ATOM 650 C C . ALA A 1 85 ? 11.644 1.948 -16.061 1.00 88.12 85 ALA A C 1
ATOM 652 O O . ALA A 1 85 ? 12.824 1.978 -15.660 1.00 88.12 85 ALA A O 1
ATOM 653 N N . PRO A 1 86 ? 11.195 2.763 -17.036 1.00 84.69 86 PRO A N 1
ATOM 654 C CA . PRO A 1 86 ? 12.073 3.649 -17.783 1.00 84.69 86 PRO A CA 1
ATOM 655 C C . PRO A 1 86 ? 12.693 4.744 -16.907 1.00 84.69 86 PRO A C 1
ATOM 657 O O . PRO A 1 86 ? 12.176 5.142 -15.854 1.00 84.69 86 PRO A O 1
ATOM 660 N N . TYR A 1 87 ? 13.841 5.240 -17.363 1.00 81.00 87 TYR A N 1
ATOM 661 C CA . TYR A 1 87 ? 14.449 6.447 -16.823 1.00 81.00 87 TYR A CA 1
ATOM 662 C C . TYR A 1 87 ? 13.632 7.664 -17.263 1.00 81.00 87 TYR A C 1
ATOM 664 O O . TYR A 1 87 ? 13.327 7.809 -18.444 1.00 81.00 87 TYR A O 1
ATOM 672 N N . GLY A 1 88 ? 13.245 8.506 -16.304 1.00 71.44 88 GLY A N 1
ATOM 673 C CA . GLY A 1 88 ? 12.418 9.691 -16.558 1.00 71.44 88 GLY A CA 1
ATOM 674 C C . GLY A 1 88 ? 13.208 10.949 -16.928 1.00 71.44 88 GLY A C 1
ATOM 675 O O . GLY A 1 88 ? 12.595 11.996 -17.091 1.00 71.44 88 GLY A O 1
ATOM 676 N N . GLY A 1 89 ? 14.541 10.873 -17.000 1.00 71.81 89 GLY A N 1
ATOM 677 C CA . GLY A 1 89 ? 15.396 12.012 -17.339 1.00 71.81 89 GLY A CA 1
ATOM 678 C C . GLY A 1 89 ? 15.711 12.115 -18.832 1.00 71.81 89 GLY A C 1
ATOM 679 O O . GLY A 1 89 ? 15.493 11.178 -19.603 1.00 71.81 89 GLY A O 1
ATOM 680 N N . ASP A 1 90 ? 16.268 13.258 -19.226 1.00 64.75 90 ASP A N 1
ATOM 681 C CA . ASP A 1 90 ? 16.650 13.522 -20.611 1.00 64.75 90 ASP A CA 1
ATOM 682 C C . ASP A 1 90 ? 17.871 12.683 -21.022 1.00 64.75 90 ASP A C 1
ATOM 684 O O . ASP A 1 90 ? 18.956 12.799 -20.450 1.00 64.75 90 ASP A O 1
ATOM 688 N N . GLY A 1 91 ? 17.700 11.847 -22.051 1.00 71.88 91 GLY A N 1
ATOM 689 C CA . GLY A 1 91 ? 18.777 11.072 -22.672 1.00 71.88 91 GLY A CA 1
ATOM 690 C C . GLY A 1 91 ? 18.782 9.576 -22.341 1.00 71.88 91 GLY A C 1
ATOM 691 O O . GLY A 1 91 ? 17.856 9.026 -21.749 1.00 71.88 91 GLY A O 1
ATOM 692 N N . LEU A 1 92 ? 19.830 8.889 -22.804 1.00 76.00 92 LEU A N 1
ATOM 693 C CA . LEU A 1 92 ? 20.030 7.464 -22.540 1.00 76.00 92 LEU A CA 1
ATOM 694 C C . LEU A 1 92 ? 20.616 7.276 -21.139 1.00 76.00 92 LEU A C 1
ATOM 696 O O . LEU A 1 92 ? 21.682 7.806 -20.834 1.00 76.00 92 LEU A O 1
ATOM 700 N N . GLU A 1 93 ? 19.938 6.485 -20.310 1.00 84.00 93 GLU A N 1
ATOM 701 C CA . GLU A 1 93 ? 20.436 6.107 -18.988 1.00 84.00 93 GLU A CA 1
ATOM 702 C C . GLU A 1 93 ? 21.708 5.256 -19.119 1.00 84.00 93 GLU A C 1
ATOM 704 O O . GLU A 1 93 ? 21.752 4.270 -19.862 1.00 84.00 93 GLU A O 1
ATOM 709 N N . ASN A 1 94 ? 22.755 5.614 -18.377 1.00 87.62 94 ASN A N 1
ATOM 710 C CA . ASN A 1 94 ? 23.985 4.833 -18.339 1.00 87.62 94 ASN A CA 1
ATOM 711 C C . ASN A 1 94 ? 23.720 3.454 -17.694 1.00 87.62 94 ASN A C 1
ATOM 713 O O . ASN A 1 94 ? 23.174 3.399 -16.590 1.00 87.62 94 ASN A O 1
ATOM 717 N N . PRO A 1 95 ? 24.183 2.326 -18.276 1.00 88.19 95 PRO A N 1
ATOM 718 C CA . PRO A 1 95 ? 23.987 0.991 -17.698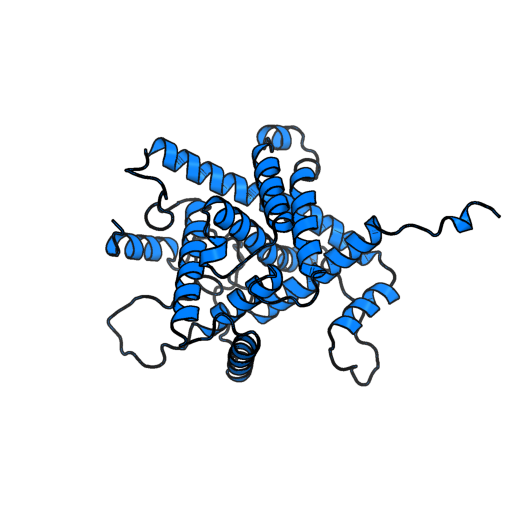 1.00 88.19 95 PRO A CA 1
ATOM 719 C C . PRO A 1 95 ? 24.494 0.810 -16.258 1.00 88.19 95 PRO A C 1
ATOM 721 O O . PRO A 1 95 ? 24.054 -0.105 -15.558 1.00 88.19 95 PRO A O 1
ATOM 724 N N . ARG A 1 96 ? 25.466 1.620 -15.810 1.00 88.75 96 ARG A N 1
ATOM 725 C CA . ARG A 1 96 ? 25.923 1.620 -14.408 1.00 88.75 96 ARG A CA 1
ATOM 726 C C . ARG A 1 96 ? 24.942 2.340 -13.487 1.00 88.75 96 ARG A C 1
ATOM 728 O O . ARG A 1 96 ? 24.654 1.833 -12.408 1.00 88.75 96 ARG A O 1
ATOM 735 N N . GLU A 1 97 ? 24.432 3.488 -13.919 1.00 89.00 97 GLU A N 1
ATOM 736 C CA . GLU A 1 97 ? 23.442 4.275 -13.176 1.00 89.00 97 GLU A CA 1
ATOM 737 C C . GLU A 1 97 ? 22.118 3.526 -13.087 1.00 89.00 97 GLU A C 1
ATOM 739 O O . GLU A 1 97 ? 21.562 3.422 -12.002 1.00 89.00 97 GLU A O 1
ATOM 744 N N . GLN A 1 98 ? 21.697 2.879 -14.174 1.00 89.44 98 GLN A N 1
ATOM 745 C CA . GLN A 1 98 ? 20.525 2.010 -14.194 1.00 89.44 98 GLN A CA 1
ATOM 746 C C . GLN A 1 98 ? 20.621 0.875 -13.168 1.00 89.44 98 GLN A C 1
ATOM 748 O O . GLN A 1 98 ? 19.700 0.651 -12.383 1.00 89.44 98 GLN A O 1
ATOM 753 N N . ARG A 1 99 ? 21.755 0.159 -13.143 1.00 89.50 99 ARG A N 1
ATOM 754 C CA . ARG A 1 99 ? 21.988 -0.913 -12.163 1.00 89.50 99 ARG A CA 1
ATOM 755 C C . ARG A 1 99 ? 21.951 -0.392 -10.732 1.00 89.50 99 ARG A C 1
ATOM 757 O O . ARG A 1 99 ? 21.388 -1.053 -9.864 1.00 89.50 99 ARG A O 1
ATOM 764 N N . ARG A 1 100 ? 22.534 0.784 -10.495 1.00 90.75 100 ARG A N 1
ATOM 765 C CA . ARG A 1 100 ? 22.498 1.441 -9.189 1.00 90.75 100 ARG A CA 1
ATOM 766 C C . ARG A 1 100 ? 21.068 1.820 -8.802 1.00 90.75 100 ARG A C 1
ATOM 768 O O . ARG A 1 100 ? 20.638 1.429 -7.728 1.00 90.75 100 ARG A O 1
ATOM 775 N N . ARG A 1 101 ? 20.316 2.472 -9.693 1.00 92.00 101 ARG A N 1
ATOM 776 C CA . ARG A 1 101 ? 18.914 2.853 -9.480 1.00 92.00 101 ARG A CA 1
ATOM 777 C C . ARG A 1 101 ? 18.056 1.656 -9.084 1.00 92.00 101 ARG A C 1
ATOM 779 O O . ARG A 1 101 ? 17.395 1.714 -8.059 1.00 92.00 101 ARG A O 1
ATOM 786 N N . PHE A 1 102 ? 18.107 0.556 -9.837 1.00 92.62 102 PHE A N 1
ATOM 787 C CA . PHE A 1 102 ? 17.327 -0.639 -9.497 1.00 92.62 102 PHE A CA 1
ATOM 788 C C . PHE A 1 102 ? 17.775 -1.305 -8.191 1.00 92.62 102 PHE A C 1
ATOM 790 O O . PHE A 1 102 ? 16.951 -1.826 -7.440 1.00 92.62 102 PHE A O 1
ATOM 797 N N . SER A 1 103 ? 19.077 -1.281 -7.893 1.00 91.56 103 SER A N 1
ATOM 798 C CA . SER A 1 103 ? 19.584 -1.738 -6.597 1.00 91.56 103 SER A CA 1
ATOM 799 C C . SER A 1 103 ? 19.040 -0.880 -5.451 1.00 91.56 103 SER A C 1
ATOM 801 O O . SER A 1 103 ? 18.641 -1.423 -4.421 1.00 91.56 103 SER A O 1
ATOM 803 N N . ASP A 1 104 ? 19.004 0.440 -5.629 1.00 91.75 104 ASP A N 1
ATOM 804 C CA . ASP A 1 104 ? 18.505 1.397 -4.642 1.00 91.75 104 ASP A CA 1
ATOM 805 C C . ASP A 1 104 ? 16.978 1.263 -4.465 1.00 91.75 104 ASP A C 1
ATOM 807 O O . ASP A 1 104 ? 16.505 1.176 -3.331 1.00 91.75 104 ASP A O 1
ATOM 811 N N . ASP A 1 105 ? 16.214 1.129 -5.558 1.00 92.69 105 ASP A N 1
ATOM 812 C CA . ASP A 1 105 ? 14.761 0.886 -5.556 1.00 92.69 105 ASP A CA 1
ATOM 813 C C . ASP A 1 105 ? 14.413 -0.396 -4.774 1.00 92.69 105 ASP A C 1
ATOM 815 O O . ASP A 1 105 ? 13.552 -0.397 -3.886 1.00 92.69 105 ASP A O 1
ATOM 819 N N . ARG A 1 106 ? 15.127 -1.496 -5.039 1.00 91.00 106 ARG A N 1
ATOM 820 C CA . ARG A 1 106 ? 14.950 -2.760 -4.311 1.00 91.00 106 ARG A CA 1
ATOM 821 C C . ARG A 1 106 ? 15.330 -2.640 -2.838 1.00 91.00 106 ARG A C 1
ATOM 823 O O . ARG A 1 106 ? 14.603 -3.137 -1.976 1.00 91.00 106 ARG A O 1
ATOM 830 N N . LYS A 1 107 ? 16.456 -1.982 -2.539 1.00 91.38 107 LYS A N 1
ATOM 831 C CA . LYS A 1 107 ? 16.906 -1.735 -1.162 1.00 91.38 107 LYS A CA 1
ATOM 832 C C . LYS A 1 107 ? 15.833 -0.964 -0.389 1.00 91.38 107 LYS A C 1
ATOM 834 O O . LYS A 1 107 ? 15.483 -1.363 0.719 1.00 91.38 107 LYS A O 1
ATOM 839 N N . ARG A 1 108 ? 15.267 0.082 -0.994 1.00 92.12 108 ARG A N 1
ATOM 840 C CA . ARG A 1 108 ? 14.181 0.887 -0.424 1.00 92.12 108 ARG A CA 1
ATOM 841 C C . ARG A 1 108 ? 12.939 0.056 -0.124 1.00 92.12 108 ARG A C 1
ATOM 843 O O . ARG A 1 108 ? 12.446 0.120 0.999 1.00 92.12 108 ARG A O 1
ATOM 850 N N . ARG A 1 109 ? 12.476 -0.771 -1.071 1.00 91.81 109 ARG A N 1
ATOM 851 C CA . ARG A 1 109 ? 11.335 -1.677 -0.842 1.00 91.81 109 ARG A CA 1
ATOM 852 C C . ARG A 1 109 ? 11.570 -2.590 0.362 1.00 91.81 109 ARG A C 1
ATOM 854 O O . ARG A 1 109 ? 10.726 -2.654 1.250 1.00 91.81 109 ARG A O 1
ATOM 861 N N . MET A 1 110 ? 12.729 -3.243 0.414 1.00 90.19 110 MET A N 1
ATOM 862 C CA . MET A 1 110 ? 13.097 -4.159 1.498 1.00 90.19 110 MET A CA 1
ATOM 863 C C . MET A 1 110 ? 13.159 -3.466 2.865 1.00 90.19 110 MET A C 1
ATOM 865 O O . MET A 1 110 ? 12.720 -4.046 3.857 1.00 90.19 110 MET A O 1
ATOM 869 N N . ILE A 1 111 ? 13.683 -2.238 2.931 1.00 92.00 111 ILE A N 1
ATOM 870 C CA . ILE A 1 111 ? 13.737 -1.459 4.176 1.00 92.00 111 ILE A CA 1
ATOM 871 C C . ILE A 1 111 ? 12.325 -1.118 4.648 1.00 92.00 111 ILE A C 1
ATOM 873 O O . ILE A 1 111 ? 12.003 -1.386 5.801 1.00 92.00 111 ILE A O 1
ATOM 877 N N . ILE A 1 112 ? 11.474 -0.594 3.757 1.00 92.56 112 ILE A N 1
ATOM 878 C CA . ILE A 1 112 ? 10.082 -0.252 4.086 1.00 92.56 112 ILE A CA 1
ATOM 879 C C . ILE A 1 112 ? 9.338 -1.494 4.581 1.00 92.56 112 ILE A C 1
ATOM 881 O O . ILE A 1 112 ? 8.709 -1.453 5.632 1.00 92.56 112 ILE A O 1
ATOM 885 N N . GLN A 1 113 ? 9.449 -2.614 3.865 1.00 90.75 113 GLN A N 1
ATOM 886 C CA . GLN A 1 113 ? 8.840 -3.887 4.254 1.00 90.75 113 GLN A CA 1
ATOM 887 C C . GLN A 1 113 ? 9.338 -4.371 5.621 1.00 90.75 113 GLN A C 1
ATOM 889 O O . GLN A 1 113 ? 8.530 -4.778 6.452 1.00 90.75 113 GLN A O 1
ATOM 894 N N . SER A 1 114 ? 10.647 -4.290 5.878 1.00 88.81 114 SER A N 1
ATOM 895 C CA . SER A 1 114 ? 11.235 -4.719 7.154 1.00 88.81 114 SER A CA 1
ATOM 896 C C . SER A 1 114 ? 10.783 -3.846 8.321 1.00 88.81 114 SER A C 1
ATOM 898 O O . SER A 1 114 ? 10.441 -4.388 9.368 1.00 88.81 114 SER A O 1
ATOM 900 N N . ALA A 1 115 ? 10.741 -2.521 8.139 1.00 89.00 115 ALA A N 1
ATOM 901 C CA . ALA A 1 115 ? 10.200 -1.598 9.137 1.00 89.00 115 ALA A CA 1
ATOM 902 C C . ALA A 1 115 ? 8.753 -1.975 9.475 1.00 89.00 115 ALA A C 1
ATOM 904 O O . ALA A 1 115 ? 8.411 -2.249 10.619 1.00 89.00 115 ALA A O 1
ATOM 905 N N . PHE A 1 116 ? 7.928 -2.116 8.438 1.00 87.56 116 PHE A N 1
ATOM 906 C CA . PHE A 1 116 ? 6.509 -2.405 8.586 1.00 87.56 116 PHE A CA 1
ATOM 907 C C . PHE A 1 116 ? 6.234 -3.722 9.319 1.00 87.56 116 PHE A C 1
ATOM 909 O O . PHE A 1 116 ? 5.374 -3.785 10.193 1.00 87.56 116 PHE A O 1
ATOM 916 N N . TRP A 1 117 ? 6.940 -4.792 8.947 1.00 88.56 117 TRP A N 1
ATOM 917 C CA . TRP A 1 117 ? 6.689 -6.130 9.483 1.00 88.56 117 TRP A CA 1
ATOM 918 C C . TRP A 1 117 ? 7.175 -6.283 10.924 1.00 88.56 117 TRP A C 1
ATOM 920 O O . TRP A 1 117 ? 6.491 -6.934 11.714 1.00 88.56 117 TRP A O 1
ATOM 930 N N . ASN A 1 118 ? 8.317 -5.682 11.272 1.00 84.81 118 ASN A N 1
ATOM 931 C CA . ASN A 1 118 ? 8.861 -5.759 12.627 1.00 84.81 118 ASN A CA 1
ATOM 932 C C . ASN A 1 118 ? 7.963 -5.030 13.633 1.00 84.81 118 ASN A C 1
ATOM 934 O O . ASN A 1 118 ? 7.619 -5.599 14.671 1.00 84.81 118 ASN A O 1
ATOM 938 N N . ASP A 1 119 ? 7.541 -3.807 13.307 1.00 87.12 119 ASP A N 1
ATOM 939 C CA . ASP A 1 119 ? 6.720 -2.997 14.203 1.00 87.12 119 ASP A CA 1
ATOM 940 C C . ASP A 1 119 ? 5.283 -3.521 14.304 1.00 87.12 119 ASP A C 1
ATOM 942 O O . ASP A 1 119 ? 4.757 -3.670 15.411 1.00 87.12 119 ASP A O 1
ATOM 946 N N . LEU A 1 120 ? 4.652 -3.906 13.184 1.00 86.69 120 LEU A N 1
ATOM 947 C CA . LEU A 1 120 ? 3.293 -4.456 13.238 1.00 86.69 120 LEU A CA 1
ATOM 948 C C . LEU A 1 120 ? 3.202 -5.781 13.992 1.00 86.69 120 LEU A C 1
ATOM 950 O O . LEU A 1 120 ? 2.187 -6.021 14.643 1.00 86.69 120 LEU A O 1
ATOM 954 N N . ASP A 1 121 ? 4.226 -6.634 13.943 1.00 86.94 121 ASP A N 1
ATOM 955 C CA . ASP A 1 121 ? 4.238 -7.860 14.747 1.00 86.94 121 ASP A CA 1
ATOM 956 C C . ASP A 1 121 ? 4.194 -7.550 16.249 1.00 86.94 121 ASP A C 1
ATOM 958 O O . ASP A 1 121 ? 3.468 -8.209 16.999 1.00 86.94 121 ASP A O 1
ATOM 962 N N . GLY A 1 122 ? 4.932 -6.524 16.683 1.00 86.06 122 GLY A N 1
ATOM 963 C CA . GLY A 1 122 ? 4.868 -6.021 18.052 1.00 86.06 122 GLY A CA 1
ATOM 964 C C . GLY A 1 122 ? 3.490 -5.448 18.386 1.00 86.06 122 GLY A C 1
ATOM 965 O O . GLY A 1 122 ? 2.922 -5.765 19.435 1.00 86.06 122 GLY A O 1
ATOM 966 N N . MET A 1 123 ? 2.913 -4.659 17.475 1.00 90.00 123 MET A N 1
ATOM 967 C CA . MET A 1 123 ? 1.601 -4.036 17.674 1.00 90.00 123 MET A CA 1
ATOM 968 C C . MET A 1 123 ? 0.451 -5.040 17.732 1.00 90.00 123 MET A C 1
ATOM 970 O O . MET A 1 123 ? -0.467 -4.835 18.517 1.00 90.00 123 MET A O 1
ATOM 974 N N . GLU A 1 124 ? 0.494 -6.136 16.973 1.00 90.62 124 GLU A N 1
ATOM 975 C CA . GLU A 1 124 ? -0.489 -7.227 17.071 1.00 90.62 124 GLU A CA 1
ATOM 976 C C . GLU A 1 124 ? -0.510 -7.822 18.485 1.00 90.62 124 GLU A C 1
ATOM 978 O O . GLU A 1 124 ? -1.572 -7.968 19.096 1.00 90.62 124 GLU A O 1
ATOM 983 N N . GLY A 1 125 ? 0.672 -8.098 19.047 1.00 87.38 125 GLY A N 1
ATOM 984 C CA . GLY A 1 125 ? 0.794 -8.591 20.420 1.00 87.38 125 GLY A CA 1
ATOM 985 C C . GLY A 1 125 ? 0.341 -7.568 21.466 1.00 87.38 125 GLY A C 1
ATOM 986 O O . GLY A 1 125 ? -0.221 -7.937 22.497 1.00 87.38 125 GLY A O 1
ATOM 987 N N . MET A 1 126 ? 0.545 -6.274 21.210 1.00 87.56 126 MET A N 1
ATOM 988 C CA . MET A 1 126 ? 0.056 -5.204 22.085 1.00 87.56 126 MET A CA 1
ATOM 989 C C . MET A 1 126 ? -1.458 -5.006 21.976 1.00 87.56 126 MET A C 1
ATOM 991 O O . MET A 1 126 ? -2.116 -4.779 22.991 1.00 87.56 126 MET A O 1
ATOM 995 N N . ALA A 1 127 ? -2.029 -5.144 20.779 1.00 89.00 127 ALA A N 1
ATOM 996 C CA . ALA A 1 127 ? -3.465 -5.062 20.543 1.00 89.00 127 ALA A CA 1
ATOM 997 C C . ALA A 1 127 ? -4.226 -6.143 21.330 1.00 89.00 127 ALA A C 1
ATOM 999 O O . ALA A 1 127 ? -5.302 -5.870 21.857 1.00 89.00 127 ALA A O 1
ATOM 1000 N N . GLU A 1 128 ? -3.646 -7.335 21.500 1.00 86.12 128 GLU A N 1
ATOM 1001 C CA . GLU A 1 128 ? -4.259 -8.434 22.259 1.00 86.12 128 GLU A CA 1
ATOM 1002 C C . GLU A 1 128 ? -4.397 -8.103 23.754 1.00 86.12 128 GLU A C 1
ATOM 1004 O O . GLU A 1 128 ? -5.339 -8.540 24.418 1.00 86.12 128 GLU A O 1
ATOM 1009 N N . ARG A 1 129 ? -3.493 -7.266 24.277 1.00 86.56 129 ARG A N 1
ATOM 1010 C CA . ARG A 1 129 ? -3.475 -6.841 25.685 1.00 86.56 129 ARG A CA 1
ATOM 1011 C C . ARG A 1 129 ? -4.529 -5.789 26.015 1.00 86.56 129 ARG A C 1
ATOM 1013 O O . ARG A 1 129 ? -4.730 -5.493 27.193 1.00 86.56 129 ARG A O 1
ATOM 1020 N N . TRP A 1 130 ? -5.196 -5.215 25.014 1.00 87.88 130 TRP A N 1
ATOM 1021 C CA . TRP A 1 130 ? -6.269 -4.264 25.266 1.00 87.88 130 TRP A CA 1
ATOM 1022 C C . TRP A 1 130 ? -7.469 -4.939 25.946 1.00 87.88 130 TRP A C 1
ATOM 1024 O O . TRP A 1 130 ? -7.840 -6.065 25.581 1.00 87.88 130 TRP A O 1
ATOM 1034 N N . PRO A 1 131 ? -8.133 -4.247 26.897 1.00 87.81 131 PRO A N 1
ATOM 1035 C CA . PRO A 1 131 ? -9.339 -4.754 27.532 1.00 87.81 131 PRO A CA 1
ATOM 1036 C C . PRO A 1 131 ? -10.393 -5.179 26.512 1.00 87.81 131 PRO A C 1
ATOM 1038 O O . PRO A 1 131 ? -10.599 -4.523 25.488 1.00 87.81 131 PRO A O 1
ATOM 1041 N N . GLN A 1 132 ? -11.118 -6.247 26.838 1.00 84.81 132 GLN A N 1
ATOM 1042 C CA . GLN A 1 132 ? -12.144 -6.826 25.972 1.00 84.81 132 GLN A CA 1
ATOM 1043 C C . GLN A 1 132 ? -13.174 -5.789 25.495 1.00 84.81 132 GLN A C 1
ATOM 1045 O O . GLN A 1 132 ? -13.546 -5.787 24.326 1.00 84.81 132 GLN A O 1
ATOM 1050 N N . ALA A 1 133 ? -13.583 -4.872 26.378 1.00 83.62 133 ALA A N 1
ATOM 1051 C CA . ALA A 1 133 ? -14.527 -3.805 26.057 1.00 83.62 133 ALA A CA 1
ATOM 1052 C C . ALA A 1 133 ? -14.002 -2.850 24.969 1.00 83.62 133 ALA A C 1
ATOM 1054 O O . ALA A 1 133 ? -14.748 -2.481 24.066 1.00 83.62 133 ALA A O 1
ATOM 1055 N N . ALA A 1 134 ? -12.714 -2.496 25.008 1.00 83.38 134 ALA A N 1
ATOM 1056 C CA . ALA A 1 134 ? -12.097 -1.652 23.986 1.00 83.38 134 ALA A CA 1
ATOM 1057 C C . ALA A 1 134 ? -12.017 -2.384 22.637 1.00 83.38 134 ALA A C 1
ATOM 1059 O O . ALA A 1 134 ? -12.335 -1.813 21.597 1.00 83.38 134 ALA A O 1
ATOM 1060 N N . ARG A 1 135 ? -11.674 -3.679 22.659 1.00 83.12 135 ARG A N 1
ATOM 1061 C CA . ARG A 1 135 ? -11.658 -4.525 21.456 1.00 83.12 135 ARG A CA 1
ATOM 1062 C C . ARG A 1 135 ? -13.055 -4.752 20.871 1.00 83.12 135 ARG A C 1
ATOM 1064 O O . ARG A 1 135 ? -13.191 -4.830 19.656 1.00 83.12 135 ARG A O 1
ATOM 1071 N N . ALA A 1 136 ? -14.092 -4.838 21.703 1.00 83.25 136 ALA A N 1
ATOM 1072 C CA . ALA A 1 136 ? -15.481 -4.923 21.249 1.00 83.25 136 ALA A CA 1
ATOM 1073 C C . ALA A 1 136 ? -15.959 -3.602 20.618 1.00 83.25 136 ALA A C 1
ATOM 1075 O O . ALA A 1 136 ? -16.598 -3.624 19.569 1.00 83.25 136 ALA A O 1
ATOM 1076 N N . ALA A 1 137 ? -15.583 -2.452 21.193 1.00 82.25 137 ALA A N 1
ATOM 1077 C CA . ALA A 1 137 ? -15.941 -1.136 20.659 1.00 82.25 137 ALA A CA 1
ATOM 1078 C C . ALA A 1 137 ? -15.471 -0.925 19.209 1.00 82.25 137 ALA A C 1
ATOM 1080 O O . ALA A 1 137 ? -16.171 -0.289 18.427 1.00 82.25 137 ALA A O 1
ATOM 1081 N N . LEU A 1 138 ? -14.328 -1.501 18.824 1.00 80.25 138 LEU A N 1
ATOM 1082 C CA . LEU A 1 138 ? -13.826 -1.431 17.449 1.00 80.25 138 LEU A CA 1
ATOM 1083 C C . LEU A 1 138 ? -14.693 -2.192 16.443 1.00 80.25 138 LEU A C 1
ATOM 1085 O O . LEU A 1 138 ? -14.796 -1.765 15.302 1.00 80.25 138 LEU A O 1
ATOM 1089 N N . ASN A 1 139 ? -15.309 -3.306 16.842 1.00 77.94 139 ASN A N 1
ATOM 1090 C CA . ASN A 1 139 ? -16.209 -4.057 15.961 1.00 77.94 139 ASN A CA 1
ATOM 1091 C C . ASN A 1 139 ? -17.579 -3.372 15.830 1.00 77.94 139 ASN A C 1
ATOM 1093 O O . ASN A 1 139 ? -18.187 -3.445 14.767 1.00 77.94 139 ASN A O 1
ATOM 1097 N N . ILE A 1 140 ? -18.010 -2.626 16.856 1.00 69.62 140 ILE A N 1
ATOM 1098 C CA . ILE A 1 140 ? -19.215 -1.776 16.806 1.00 69.62 140 ILE A CA 1
ATOM 1099 C C . ILE A 1 140 ? -19.088 -0.683 15.749 1.00 69.62 140 ILE A C 1
ATOM 1101 O O . ILE A 1 140 ? -20.055 -0.379 15.052 1.00 69.62 140 ILE A O 1
ATOM 1105 N N . MET A 1 141 ? -17.887 -0.138 15.571 1.00 65.00 141 MET A N 1
ATOM 1106 C CA . MET A 1 141 ? -17.629 0.895 14.568 1.00 65.00 141 MET A CA 1
ATOM 1107 C C . MET A 1 141 ? -17.673 0.380 13.119 1.00 65.00 141 MET A C 1
ATOM 1109 O O . MET A 1 141 ? -17.827 1.194 12.213 1.00 65.00 141 MET A O 1
ATOM 1113 N N . ASP A 1 142 ? -17.599 -0.936 12.883 1.00 62.50 142 ASP A N 1
ATOM 1114 C CA . ASP A 1 142 ? -17.650 -1.515 11.530 1.00 62.50 142 ASP A CA 1
ATOM 1115 C C . ASP A 1 142 ? -19.068 -1.537 10.931 1.00 62.50 142 ASP A C 1
ATOM 1117 O O . ASP A 1 142 ? -19.236 -1.900 9.767 1.00 62.50 142 ASP A O 1
ATOM 1121 N N . GLY A 1 143 ? -20.104 -1.199 11.709 1.00 54.34 143 GLY A N 1
ATOM 1122 C CA . GLY A 1 143 ? -21.481 -1.112 11.215 1.00 54.34 143 GLY A CA 1
ATOM 1123 C C . GLY A 1 143 ? -22.099 -2.442 10.763 1.00 54.34 143 GLY A C 1
ATOM 1124 O O . GLY A 1 143 ? -23.133 -2.417 10.103 1.00 54.34 143 GLY A O 1
ATOM 1125 N N . ARG A 1 144 ? -21.507 -3.601 11.100 1.00 52.94 144 ARG A N 1
ATOM 1126 C CA . ARG A 1 144 ? -22.181 -4.898 10.902 1.00 52.94 144 ARG A CA 1
ATOM 1127 C C . ARG A 1 144 ? -23.439 -4.925 11.755 1.00 52.94 144 ARG A C 1
ATOM 1129 O O . ARG A 1 144 ? -23.360 -4.601 12.939 1.00 52.94 144 ARG A O 1
ATOM 1136 N N . ASP A 1 145 ? -24.563 -5.332 11.173 1.00 46.75 145 ASP A N 1
ATOM 1137 C CA . ASP A 1 145 ? -25.800 -5.528 11.922 1.00 46.75 145 ASP A CA 1
ATOM 1138 C C . ASP A 1 145 ? -25.517 -6.326 13.197 1.00 46.75 145 ASP A C 1
ATOM 1140 O O . ASP A 1 145 ? -24.752 -7.296 13.206 1.00 46.75 145 ASP A O 1
ATOM 1144 N N . ILE A 1 146 ? -26.077 -5.844 14.303 1.00 47.72 146 ILE A N 1
ATOM 1145 C CA . ILE A 1 146 ? -26.047 -6.532 15.586 1.00 47.72 146 ILE A CA 1
ATOM 1146 C C . ILE A 1 146 ? -26.684 -7.898 15.317 1.00 47.72 146 ILE A C 1
ATOM 1148 O O . ILE A 1 146 ? -27.896 -7.968 15.126 1.00 47.72 146 ILE A O 1
ATOM 1152 N N . ASN A 1 147 ? -25.883 -8.968 15.242 1.00 46.81 147 ASN A N 1
ATOM 1153 C CA . ASN A 1 147 ? -26.420 -10.331 15.238 1.00 46.81 147 ASN A CA 1
ATOM 1154 C C . ASN A 1 147 ? -27.457 -10.427 16.369 1.00 46.81 147 ASN A C 1
ATOM 1156 O O . ASN A 1 147 ? -27.244 -9.818 17.419 1.00 46.81 147 ASN A O 1
ATOM 1160 N N . GLU A 1 148 ? -28.543 -11.183 16.181 1.00 44.66 148 GLU A N 1
ATOM 1161 C CA . GLU A 1 148 ? -29.667 -11.285 17.136 1.00 44.66 148 GLU A CA 1
ATOM 1162 C C . GLU A 1 148 ? -29.235 -11.607 18.590 1.00 44.66 148 GLU A C 1
ATOM 1164 O O . GLU A 1 148 ? -29.970 -11.316 19.530 1.00 44.66 148 GLU A O 1
ATOM 1169 N N . ASP A 1 149 ? -28.001 -12.086 18.788 1.00 48.03 149 ASP A N 1
ATOM 1170 C CA . ASP A 1 149 ? -27.367 -12.369 20.081 1.00 48.03 149 ASP A CA 1
ATOM 1171 C C . ASP A 1 149 ? -26.595 -11.190 20.727 1.00 48.03 149 ASP A C 1
ATOM 1173 O O . ASP A 1 149 ? -25.944 -11.363 21.759 1.00 48.03 149 ASP A O 1
ATOM 1177 N N . GLY A 1 150 ? -26.602 -9.984 20.147 1.00 47.44 150 GLY A N 1
ATOM 1178 C CA . GLY A 1 150 ? -26.038 -8.769 20.761 1.00 47.44 150 GLY A CA 1
ATOM 1179 C C . GLY A 1 150 ? -24.508 -8.728 20.909 1.00 47.44 150 GLY A C 1
ATOM 1180 O O . GLY A 1 150 ? -23.970 -7.766 21.456 1.00 47.44 150 GLY A O 1
ATOM 1181 N N . ASN A 1 151 ? -23.790 -9.745 20.430 1.00 49.75 151 ASN A N 1
ATOM 1182 C CA . ASN A 1 151 ? -22.355 -9.896 20.642 1.00 49.75 151 ASN A CA 1
ATOM 1183 C C . ASN A 1 151 ? -21.625 -9.877 19.290 1.00 49.75 151 ASN A C 1
ATOM 1185 O O . ASN A 1 151 ? -21.431 -10.914 18.665 1.00 49.75 151 ASN A O 1
ATOM 1189 N N . GLN A 1 152 ? -21.188 -8.702 18.828 1.00 54.44 152 GLN A N 1
ATOM 1190 C CA . GLN A 1 152 ? -20.394 -8.544 17.591 1.00 54.44 152 GLN A CA 1
ATOM 1191 C C . GLN A 1 152 ? -18.986 -9.179 17.656 1.00 54.44 152 GLN A C 1
ATOM 1193 O O . GLN A 1 152 ? -18.139 -8.932 16.795 1.00 54.44 152 GLN A O 1
ATOM 1198 N N . GLY A 1 153 ? -18.720 -10.010 18.666 1.00 65.94 153 GLY A N 1
ATOM 1199 C CA . GLY A 1 153 ? -17.406 -10.564 18.939 1.00 65.94 153 GLY A CA 1
ATOM 1200 C C . GLY A 1 153 ? -16.412 -9.475 19.334 1.00 65.94 153 GLY A C 1
ATOM 1201 O O . GLY A 1 153 ? -16.557 -8.288 19.042 1.00 65.94 153 GLY A O 1
ATOM 1202 N N . THR A 1 154 ? -15.367 -9.869 20.039 1.00 77.44 154 THR A N 1
ATOM 1203 C CA . THR A 1 154 ? -14.254 -8.966 20.339 1.00 77.44 154 THR A CA 1
ATOM 1204 C C . THR A 1 154 ? -13.321 -8.927 19.147 1.00 77.44 154 THR A C 1
ATOM 1206 O O . THR A 1 154 ? -13.124 -9.970 18.536 1.00 77.44 154 THR A O 1
ATOM 1209 N N . PHE A 1 155 ? -12.709 -7.784 18.832 1.00 84.31 155 PHE A N 1
ATOM 1210 C CA . PHE A 1 155 ? -11.632 -7.752 17.841 1.00 84.31 155 PHE A CA 1
ATOM 1211 C C . PHE A 1 155 ? -10.557 -8.799 18.182 1.00 84.31 155 PHE A C 1
ATOM 1213 O O . PHE A 1 155 ? -9.999 -8.787 19.286 1.00 84.31 155 PHE A O 1
ATOM 1220 N N . GLU A 1 156 ? -10.318 -9.717 17.248 1.00 86.31 156 GLU A N 1
ATOM 1221 C CA . GLU A 1 156 ? -9.319 -10.779 17.347 1.00 86.31 156 GLU A CA 1
ATOM 1222 C C . GLU A 1 156 ? -8.058 -10.334 16.612 1.00 86.31 156 GLU A C 1
ATOM 1224 O O . GLU A 1 156 ? -8.109 -9.929 15.451 1.00 86.31 156 GLU A O 1
ATOM 1229 N N . THR A 1 157 ? -6.927 -10.368 17.311 1.00 89.56 157 THR A N 1
ATOM 1230 C CA . THR A 1 157 ? -5.631 -10.036 16.721 1.00 89.56 157 THR A CA 1
ATOM 1231 C C . THR A 1 157 ? -5.098 -11.222 15.931 1.00 89.56 157 THR A C 1
ATOM 1233 O O . THR A 1 157 ? -5.483 -12.365 16.164 1.00 89.56 157 THR A O 1
ATOM 1236 N N . LEU A 1 158 ? -4.156 -10.967 15.025 1.00 90.88 158 LEU A N 1
ATOM 1237 C CA . LEU A 1 158 ? -3.430 -12.027 14.324 1.00 90.88 158 LEU A CA 1
ATOM 1238 C C . LEU A 1 158 ? -2.112 -12.353 15.033 1.00 90.88 158 LEU A C 1
ATOM 1240 O O . LEU A 1 158 ? -1.185 -12.836 14.389 1.00 90.88 158 LEU A O 1
ATOM 1244 N N . ALA A 1 159 ? -1.994 -12.058 16.337 1.00 88.56 159 ALA A N 1
ATOM 1245 C CA . ALA A 1 159 ? -0.764 -12.176 17.127 1.00 88.56 159 ALA A CA 1
ATOM 1246 C C . ALA A 1 159 ? -0.310 -13.629 17.348 1.00 88.56 159 ALA A C 1
ATOM 1248 O O . ALA A 1 159 ? 0.884 -13.885 17.552 1.00 88.56 159 ALA A O 1
ATOM 1249 N N . ALA A 1 160 ? -1.231 -14.586 17.243 1.00 87.62 160 ALA A N 1
ATOM 1250 C CA . ALA A 1 160 ? -0.929 -15.994 17.417 1.00 87.62 160 ALA A CA 1
ATOM 1251 C C . ALA A 1 160 ? 0.028 -16.536 16.340 1.00 87.62 160 ALA A C 1
ATOM 1253 O O . ALA A 1 160 ? 0.067 -16.072 15.200 1.00 87.62 160 ALA A O 1
ATOM 1254 N N . VAL A 1 161 ? 0.819 -17.550 16.708 1.00 85.75 161 VAL A N 1
ATOM 1255 C CA . VAL A 1 161 ? 1.879 -18.105 15.845 1.00 85.75 161 VAL A CA 1
ATOM 1256 C C . VAL A 1 161 ? 1.309 -18.776 14.591 1.00 85.75 161 VAL A C 1
ATOM 1258 O O . VAL A 1 161 ? 1.909 -18.681 13.523 1.00 85.75 161 VAL A O 1
ATOM 1261 N N . TRP A 1 162 ? 0.151 -19.433 14.693 1.00 87.56 162 TRP A N 1
ATOM 1262 C CA . TRP A 1 162 ? -0.500 -20.096 13.555 1.00 87.56 162 TRP A CA 1
ATOM 1263 C C . TRP A 1 162 ? -1.072 -19.110 12.527 1.00 87.56 162 TRP A C 1
ATOM 1265 O O . TRP A 1 162 ? -1.226 -19.476 11.364 1.00 87.56 162 TRP A O 1
ATOM 1275 N N . ASP A 1 163 ? -1.297 -17.851 12.912 1.00 89.56 163 ASP A N 1
ATOM 1276 C CA . ASP A 1 163 ? -1.785 -16.800 12.015 1.00 89.56 163 ASP A CA 1
ATOM 1277 C C . ASP A 1 163 ? -0.664 -16.091 11.247 1.00 89.56 163 ASP A C 1
ATOM 1279 O O . ASP A 1 163 ? -0.937 -15.198 10.445 1.00 89.56 163 ASP A O 1
ATOM 1283 N N . LEU A 1 164 ? 0.601 -16.496 11.426 1.00 86.62 164 LEU A N 1
ATOM 1284 C CA . LEU A 1 164 ? 1.758 -15.853 10.793 1.00 86.62 164 LEU A CA 1
ATOM 1285 C C . LEU A 1 164 ? 1.615 -15.734 9.267 1.00 86.62 164 LEU A C 1
ATOM 1287 O O . LEU A 1 164 ? 1.910 -14.680 8.708 1.00 86.62 164 LEU A O 1
ATOM 1291 N N . GLY A 1 165 ? 1.131 -16.780 8.591 1.00 86.44 165 GLY A N 1
ATOM 1292 C CA . GLY A 1 165 ? 0.918 -16.744 7.139 1.00 86.44 165 GLY A CA 1
ATOM 1293 C C . GLY A 1 165 ? -0.114 -15.689 6.724 1.00 86.44 165 GLY A C 1
ATOM 1294 O O . GLY A 1 165 ? 0.141 -14.882 5.828 1.00 86.44 165 GLY A O 1
ATOM 1295 N N . LYS A 1 166 ? -1.255 -15.635 7.426 1.00 88.44 166 LYS A N 1
ATOM 1296 C CA . LYS A 1 166 ? -2.300 -14.624 7.202 1.00 88.44 166 LYS A CA 1
ATOM 1297 C C . LYS A 1 166 ? -1.781 -13.219 7.507 1.00 88.44 166 LYS A C 1
ATOM 1299 O O . LYS A 1 166 ? -1.999 -12.300 6.722 1.00 88.44 166 LYS A O 1
ATOM 1304 N N . ARG A 1 167 ? -1.018 -13.072 8.590 1.00 89.94 167 ARG A N 1
ATOM 1305 C CA . ARG A 1 167 ? -0.392 -11.816 9.000 1.00 89.94 167 ARG A CA 1
ATOM 1306 C C . ARG A 1 167 ? 0.536 -11.262 7.923 1.00 89.94 167 ARG A C 1
ATOM 1308 O O . ARG A 1 167 ? 0.381 -10.113 7.531 1.00 89.94 167 ARG A O 1
ATOM 1315 N N . ARG A 1 168 ? 1.446 -12.077 7.375 1.00 89.38 168 ARG A N 1
ATOM 1316 C CA . ARG A 1 168 ? 2.356 -11.638 6.301 1.00 89.38 168 ARG A CA 1
ATOM 1317 C C . ARG A 1 168 ? 1.604 -11.212 5.046 1.00 89.38 168 ARG A C 1
ATOM 1319 O O . ARG A 1 168 ? 1.924 -10.166 4.484 1.00 89.38 168 ARG A O 1
ATOM 1326 N N . ARG A 1 169 ? 0.561 -11.949 4.649 1.00 88.31 169 ARG A N 1
ATOM 1327 C CA . ARG A 1 169 ? -0.320 -11.551 3.539 1.00 88.31 169 ARG A CA 1
ATOM 1328 C C . ARG A 1 169 ? -1.001 -10.207 3.805 1.00 88.31 169 ARG A C 1
ATOM 1330 O O . ARG A 1 169 ? -0.957 -9.325 2.955 1.00 88.31 169 ARG A O 1
ATOM 1337 N N . TYR A 1 170 ? -1.577 -10.019 4.992 1.00 92.06 170 TYR A N 1
ATOM 1338 C CA . TYR A 1 170 ? -2.285 -8.785 5.336 1.00 92.06 170 TYR A CA 1
ATOM 1339 C C . TYR A 1 170 ? -1.323 -7.589 5.433 1.00 92.06 170 TYR A C 1
ATOM 1341 O O . TYR A 1 170 ? -1.613 -6.520 4.897 1.00 92.06 170 TYR A O 1
ATOM 1349 N N . GLN A 1 171 ? -0.149 -7.770 6.047 1.00 91.94 171 GLN A N 1
ATOM 1350 C CA . GLN A 1 171 ? 0.894 -6.741 6.118 1.00 91.94 171 GLN A CA 1
ATOM 1351 C C . GLN A 1 171 ? 1.368 -6.349 4.717 1.00 91.94 171 GLN A C 1
ATOM 1353 O O . GLN A 1 171 ? 1.605 -5.173 4.456 1.00 91.94 171 GLN A O 1
ATOM 1358 N N . SER A 1 172 ? 1.442 -7.315 3.798 1.00 90.56 172 SER A N 1
ATOM 1359 C CA . SER A 1 172 ? 1.853 -7.089 2.411 1.00 90.56 172 SER A CA 1
ATOM 1360 C C . SER A 1 172 ? 0.922 -6.147 1.637 1.00 90.56 172 SER A C 1
ATOM 1362 O O . SER A 1 172 ? 1.381 -5.414 0.762 1.00 90.56 172 SER A O 1
ATOM 1364 N N . ILE A 1 173 ? -0.375 -6.103 1.974 1.00 91.94 173 ILE A N 1
ATOM 1365 C CA . ILE A 1 173 ? -1.333 -5.155 1.373 1.00 91.94 173 ILE A CA 1
ATOM 1366 C C . ILE A 1 173 ? -0.972 -3.710 1.724 1.00 91.94 173 ILE A C 1
ATOM 1368 O O . ILE A 1 173 ? -1.052 -2.820 0.876 1.00 91.94 173 ILE A O 1
ATOM 1372 N N . TRP A 1 174 ? -0.530 -3.481 2.958 1.00 92.56 174 TRP A N 1
ATOM 1373 C CA . TRP A 1 174 ? -0.140 -2.159 3.432 1.00 92.56 174 TRP A CA 1
ATOM 1374 C C . TRP A 1 174 ? 1.277 -1.772 3.017 1.00 92.56 174 TRP A C 1
ATOM 1376 O O . TRP A 1 174 ? 1.497 -0.635 2.600 1.00 92.56 174 TRP A O 1
ATOM 1386 N N . THR A 1 175 ? 2.238 -2.699 3.071 1.00 92.19 175 THR A N 1
ATOM 1387 C CA . THR A 1 175 ? 3.602 -2.418 2.597 1.00 92.19 175 THR A CA 1
ATOM 1388 C C . THR A 1 175 ? 3.621 -2.114 1.109 1.00 92.19 175 THR A C 1
ATOM 1390 O O . THR A 1 175 ? 4.354 -1.223 0.690 1.00 92.19 175 THR A O 1
ATOM 1393 N N . SER A 1 176 ? 2.788 -2.800 0.322 1.00 91.69 176 SER A N 1
ATOM 1394 C CA . SER A 1 176 ? 2.612 -2.520 -1.104 1.00 91.69 176 SER A CA 1
ATOM 1395 C C . SER A 1 176 ? 2.094 -1.103 -1.338 1.00 91.69 176 SER A C 1
ATOM 1397 O O . SER A 1 176 ? 2.635 -0.402 -2.187 1.00 91.69 176 SER A O 1
ATOM 1399 N N . LEU A 1 177 ? 1.111 -0.647 -0.552 1.00 94.62 177 LEU A N 1
ATOM 1400 C CA . LEU A 1 177 ? 0.619 0.731 -0.613 1.00 94.62 177 LEU A CA 1
ATOM 1401 C C . LEU A 1 177 ? 1.731 1.743 -0.311 1.00 94.62 177 LEU A C 1
ATOM 1403 O O . LEU A 1 177 ? 1.990 2.639 -1.114 1.00 94.62 177 LEU A O 1
ATOM 1407 N N . VAL A 1 178 ? 2.399 1.606 0.838 1.00 95.44 178 VAL A N 1
ATOM 1408 C CA . VAL A 1 178 ? 3.437 2.555 1.274 1.00 95.44 178 VAL A CA 1
ATOM 1409 C C . VAL A 1 178 ? 4.618 2.542 0.303 1.00 95.44 178 VAL A C 1
ATOM 1411 O O . VAL A 1 178 ? 5.068 3.595 -0.147 1.00 95.44 178 VAL A O 1
ATOM 1414 N N . GLY A 1 179 ? 5.090 1.359 -0.089 1.00 94.88 179 GLY A N 1
ATOM 1415 C CA . GLY A 1 179 ? 6.173 1.189 -1.054 1.00 94.88 179 GLY A CA 1
ATOM 1416 C C . GLY A 1 179 ? 5.842 1.776 -2.427 1.00 94.88 179 GLY A C 1
ATOM 1417 O O . GLY A 1 179 ? 6.682 2.441 -3.031 1.00 94.88 179 GLY A O 1
ATOM 1418 N N . PHE A 1 180 ? 4.610 1.596 -2.903 1.00 95.25 180 PHE A N 1
ATOM 1419 C CA . PHE A 1 180 ? 4.184 2.152 -4.182 1.00 95.25 180 PHE A CA 1
ATOM 1420 C C . PHE A 1 180 ? 4.071 3.672 -4.148 1.00 95.25 180 PHE A C 1
ATOM 1422 O O . PHE A 1 180 ? 4.531 4.341 -5.066 1.00 95.25 180 PHE A O 1
ATOM 1429 N N . ILE A 1 181 ? 3.506 4.235 -3.084 1.00 96.19 181 ILE A N 1
ATOM 1430 C CA . ILE A 1 181 ? 3.285 5.681 -2.976 1.00 96.19 181 ILE A CA 1
ATOM 1431 C C . ILE A 1 181 ? 4.600 6.426 -2.809 1.00 96.19 181 ILE A C 1
ATOM 1433 O O . ILE A 1 181 ? 4.811 7.451 -3.447 1.00 96.19 181 ILE A O 1
ATOM 1437 N N . THR A 1 182 ? 5.508 5.875 -2.012 1.00 95.56 182 THR A N 1
ATOM 1438 C CA . THR A 1 182 ? 6.860 6.408 -1.840 1.00 95.56 182 THR A CA 1
ATOM 1439 C C . THR A 1 182 ? 7.635 6.342 -3.172 1.00 95.56 182 THR A C 1
ATOM 1441 O O . THR A 1 182 ? 8.246 7.326 -3.593 1.00 95.56 182 THR A O 1
ATOM 1444 N N . HIS A 1 183 ? 7.522 5.246 -3.935 1.00 94.25 183 HIS A N 1
ATOM 1445 C CA . HIS A 1 183 ? 8.077 5.174 -5.293 1.00 94.25 183 HIS A CA 1
ATOM 1446 C C . HIS A 1 183 ? 7.439 6.199 -6.249 1.00 94.25 183 HIS A C 1
ATOM 1448 O O . HIS A 1 183 ? 8.143 6.943 -6.932 1.00 94.25 183 HIS A O 1
ATOM 1454 N N . ALA A 1 184 ? 6.111 6.281 -6.280 1.00 94.75 184 ALA A N 1
ATOM 1455 C CA . ALA A 1 184 ? 5.367 7.182 -7.151 1.00 94.75 184 ALA A CA 1
ATOM 1456 C C . ALA A 1 184 ? 5.634 8.663 -6.845 1.00 94.75 184 ALA A C 1
ATOM 1458 O O . ALA A 1 184 ? 5.713 9.470 -7.777 1.00 94.75 184 ALA A O 1
ATOM 1459 N N . HIS A 1 185 ? 5.818 9.006 -5.567 1.00 95.06 185 HIS A N 1
ATOM 1460 C CA . HIS A 1 185 ? 6.236 10.326 -5.105 1.00 95.06 185 HIS A CA 1
ATOM 1461 C C . HIS A 1 185 ? 7.599 10.710 -5.683 1.00 95.06 185 HIS A C 1
ATOM 1463 O O . HIS A 1 185 ? 7.701 11.727 -6.365 1.00 95.06 185 HIS A O 1
ATOM 1469 N N . SER A 1 186 ? 8.608 9.841 -5.542 1.00 91.69 186 SER A N 1
ATOM 1470 C CA . SER A 1 186 ? 9.950 10.083 -6.098 1.00 91.69 186 SER A CA 1
ATOM 1471 C C . SER A 1 186 ? 9.975 10.248 -7.626 1.00 91.69 186 SER A C 1
ATOM 1473 O O . SER A 1 186 ? 10.922 10.791 -8.190 1.00 91.69 186 SER A O 1
ATOM 1475 N N . ARG A 1 187 ? 8.917 9.792 -8.308 1.00 90.25 187 ARG A N 1
ATOM 1476 C CA . ARG A 1 187 ? 8.710 9.933 -9.756 1.00 90.25 187 ARG A CA 1
ATOM 1477 C C . ARG A 1 187 ? 7.794 11.099 -10.139 1.00 90.25 187 ARG A C 1
ATOM 1479 O O . ARG A 1 187 ? 7.585 11.315 -11.328 1.00 90.25 187 ARG A O 1
ATOM 1486 N N . GLY A 1 188 ? 7.221 11.820 -9.175 1.00 92.56 188 GLY A N 1
ATOM 1487 C CA . GLY A 1 188 ? 6.281 12.917 -9.424 1.00 92.56 188 GLY A CA 1
ATOM 1488 C C . GLY A 1 188 ? 4.950 12.468 -10.041 1.00 92.56 188 GLY A C 1
ATOM 1489 O O . GLY A 1 188 ? 4.311 13.230 -10.760 1.00 92.56 188 GLY A O 1
ATOM 1490 N N . THR A 1 189 ? 4.527 11.222 -9.807 1.00 94.56 189 THR A N 1
ATOM 1491 C CA . THR A 1 189 ? 3.377 10.620 -10.514 1.00 94.56 189 THR A CA 1
ATOM 1492 C C . THR A 1 189 ? 2.074 10.598 -9.713 1.00 94.56 189 THR A C 1
ATOM 1494 O O . THR A 1 189 ? 1.026 10.311 -10.295 1.00 94.56 189 THR A O 1
ATOM 1497 N N . LEU A 1 190 ? 2.090 10.947 -8.420 1.00 95.25 190 LEU A N 1
ATOM 1498 C CA . LEU A 1 190 ? 0.914 10.876 -7.533 1.00 95.25 190 LEU A CA 1
ATOM 1499 C C . LEU A 1 190 ? -0.303 11.640 -8.075 1.00 95.25 190 LEU A C 1
ATOM 1501 O O . LEU A 1 190 ? -1.388 11.069 -8.201 1.00 95.25 190 LEU A O 1
ATOM 1505 N N . GLU A 1 191 ? -0.118 12.901 -8.475 1.00 94.38 191 GLU A N 1
ATOM 1506 C CA . GLU A 1 191 ? -1.221 13.721 -8.990 1.00 94.38 191 GLU A CA 1
ATOM 1507 C C . GLU A 1 191 ? -1.780 13.176 -10.304 1.00 94.38 191 GLU A C 1
ATOM 1509 O O . GLU A 1 191 ? -2.992 13.187 -10.526 1.00 94.38 191 GLU A O 1
ATOM 1514 N N . SER A 1 192 ? -0.901 12.653 -11.165 1.00 93.88 192 SER A N 1
ATOM 1515 C CA . SER A 1 192 ? -1.292 12.052 -12.442 1.00 93.88 192 SER A CA 1
ATOM 1516 C C . SER A 1 192 ? -2.150 10.796 -12.253 1.00 93.88 192 SER A C 1
ATOM 1518 O O . SER A 1 192 ? -2.976 10.491 -13.110 1.00 93.88 192 SER A O 1
ATOM 1520 N N . MET A 1 193 ? -1.986 10.118 -11.112 1.00 95.81 193 MET A N 1
ATOM 1521 C CA . MET A 1 193 ? -2.781 8.977 -10.654 1.00 95.81 193 MET A CA 1
ATOM 1522 C C . MET A 1 193 ? -4.034 9.392 -9.862 1.00 95.81 193 MET A C 1
ATOM 1524 O O . MET A 1 193 ? -4.706 8.558 -9.253 1.00 95.81 193 MET A O 1
ATOM 1528 N N . GLY A 1 194 ? -4.356 10.687 -9.845 1.00 95.06 194 GLY A N 1
ATOM 1529 C CA . GLY A 1 194 ? -5.556 11.218 -9.209 1.00 95.06 194 GLY A CA 1
ATOM 1530 C C . GLY A 1 194 ? -5.476 11.350 -7.687 1.00 95.06 194 GLY A C 1
ATOM 1531 O O . GLY A 1 194 ? -6.497 11.663 -7.074 1.00 95.06 194 GLY A O 1
ATOM 1532 N N . LEU A 1 195 ? -4.298 11.159 -7.082 1.00 96.56 195 LEU A N 1
ATOM 1533 C CA . LEU A 1 195 ? -4.083 11.313 -5.645 1.00 96.56 195 LEU A CA 1
ATOM 1534 C C . LEU A 1 195 ? -3.443 12.671 -5.332 1.00 96.56 195 LEU A C 1
ATOM 1536 O O . LEU A 1 195 ? -2.333 12.965 -5.768 1.00 96.56 195 LEU A O 1
ATOM 1540 N N . ARG A 1 196 ? -4.136 13.489 -4.538 1.00 95.25 196 ARG A N 1
ATOM 1541 C CA . ARG A 1 196 ? -3.679 14.804 -4.070 1.00 95.25 196 ARG A CA 1
ATOM 1542 C C . ARG A 1 196 ? -3.544 14.791 -2.555 1.00 95.25 196 ARG A C 1
ATOM 1544 O O . ARG A 1 196 ? -4.531 14.876 -1.822 1.00 95.25 196 ARG A O 1
ATOM 1551 N N . LEU A 1 197 ? -2.311 14.661 -2.091 1.00 94.00 197 LEU A N 1
ATOM 1552 C CA . LEU A 1 197 ? -1.984 14.681 -0.670 1.00 94.00 197 LEU A CA 1
ATOM 1553 C C . LEU A 1 197 ? -1.771 16.124 -0.198 1.00 94.00 197 LEU A C 1
ATOM 1555 O O . LEU A 1 197 ? -1.441 17.006 -0.986 1.00 94.00 197 LEU A O 1
ATOM 1559 N N . THR A 1 198 ? -2.010 16.383 1.086 1.00 93.94 198 THR A N 1
ATOM 1560 C CA . THR A 1 198 ? -1.667 17.682 1.691 1.00 93.94 198 THR A CA 1
ATOM 1561 C C . THR A 1 198 ? -0.156 17.805 1.855 1.00 93.94 198 THR A C 1
ATOM 1563 O O . THR A 1 198 ? 0.495 16.777 2.004 1.00 93.94 198 THR A O 1
ATOM 1566 N N . GLU A 1 199 ? 0.381 19.024 1.958 1.00 94.75 199 GLU A N 1
ATOM 1567 C CA . GLU A 1 199 ? 1.813 19.263 2.238 1.00 94.75 199 GLU A CA 1
ATOM 1568 C C . GLU A 1 199 ? 2.312 18.414 3.412 1.00 94.75 199 GLU A C 1
ATOM 1570 O O . GLU A 1 199 ? 3.207 17.605 3.237 1.00 94.75 199 GLU A O 1
ATOM 1575 N N . SER A 1 200 ? 1.598 18.418 4.542 1.00 94.69 200 SER A N 1
ATOM 1576 C CA . SER A 1 200 ? 1.969 17.599 5.705 1.00 94.69 200 SER A CA 1
ATOM 1577 C C . SER A 1 200 ? 2.007 16.080 5.457 1.00 94.69 200 SER A C 1
ATOM 1579 O O . SER A 1 200 ? 2.681 15.373 6.190 1.00 94.69 200 SER A O 1
ATOM 1581 N N . GLN A 1 201 ? 1.263 15.557 4.475 1.00 94.88 201 GLN A N 1
ATOM 1582 C CA . GLN A 1 201 ? 1.322 14.134 4.103 1.00 94.88 201 GLN A CA 1
ATOM 1583 C C . GLN A 1 201 ? 2.465 13.865 3.112 1.00 94.88 201 GLN A C 1
ATOM 1585 O O . GLN A 1 201 ? 2.961 12.747 3.045 1.00 94.88 201 GLN A O 1
ATOM 1590 N N . ILE A 1 202 ? 2.846 14.870 2.317 1.00 96.12 202 ILE A N 1
ATOM 1591 C CA . ILE A 1 202 ? 4.030 14.825 1.457 1.00 96.12 202 ILE A CA 1
ATOM 1592 C C . ILE A 1 202 ? 5.298 14.891 2.312 1.00 96.12 202 ILE A C 1
ATOM 1594 O O . ILE A 1 202 ? 6.211 14.112 2.060 1.00 96.12 202 ILE A O 1
ATOM 1598 N N . ASP A 1 203 ? 5.315 15.729 3.351 1.00 96.69 203 ASP A N 1
ATOM 1599 C CA . ASP A 1 203 ? 6.404 15.800 4.330 1.00 96.69 203 ASP A CA 1
ATOM 1600 C C . ASP A 1 203 ? 6.649 14.426 4.971 1.00 96.69 203 ASP A C 1
ATOM 1602 O O . ASP A 1 203 ? 7.774 13.944 4.943 1.00 96.69 203 ASP A O 1
ATOM 1606 N N . ASP A 1 204 ? 5.598 13.712 5.398 1.00 96.50 204 ASP A N 1
ATOM 1607 C CA . ASP A 1 204 ? 5.768 12.351 5.935 1.00 96.50 204 ASP A CA 1
ATOM 1608 C C . ASP A 1 204 ? 6.387 11.387 4.906 1.00 96.50 204 ASP A C 1
ATOM 1610 O O . ASP A 1 204 ? 7.175 10.512 5.253 1.00 96.50 204 ASP A O 1
ATOM 1614 N N . ILE A 1 205 ? 6.034 11.511 3.619 1.00 96.56 205 ILE A N 1
ATOM 1615 C CA . ILE A 1 205 ? 6.618 10.675 2.556 1.00 96.56 205 ILE A CA 1
ATOM 1616 C C . ILE A 1 205 ? 8.097 11.021 2.341 1.00 96.56 205 ILE A C 1
ATOM 1618 O O . ILE A 1 205 ? 8.902 10.113 2.109 1.00 96.56 205 ILE A O 1
ATOM 1622 N N . LEU A 1 206 ? 8.456 12.303 2.428 1.00 96.50 206 LEU A N 1
ATOM 1623 C CA . LEU A 1 206 ? 9.840 12.773 2.378 1.00 96.50 206 LEU A CA 1
ATOM 1624 C C . LEU A 1 206 ? 10.647 12.272 3.582 1.00 96.50 206 LEU A C 1
ATOM 1626 O O . LEU A 1 206 ? 11.780 11.824 3.406 1.00 96.50 206 LEU A O 1
ATOM 1630 N N . ASP A 1 207 ? 10.053 12.255 4.773 1.00 96.31 207 ASP A N 1
ATOM 1631 C CA . ASP A 1 207 ? 10.686 11.713 5.977 1.00 96.31 207 ASP A CA 1
ATOM 1632 C C . ASP A 1 207 ? 10.939 10.204 5.828 1.00 96.31 207 ASP A C 1
ATOM 1634 O O . ASP A 1 207 ? 12.042 9.727 6.098 1.00 96.31 207 ASP A O 1
ATOM 1638 N N . ILE A 1 208 ? 9.978 9.442 5.280 1.00 95.50 208 ILE A N 1
ATOM 1639 C CA . ILE A 1 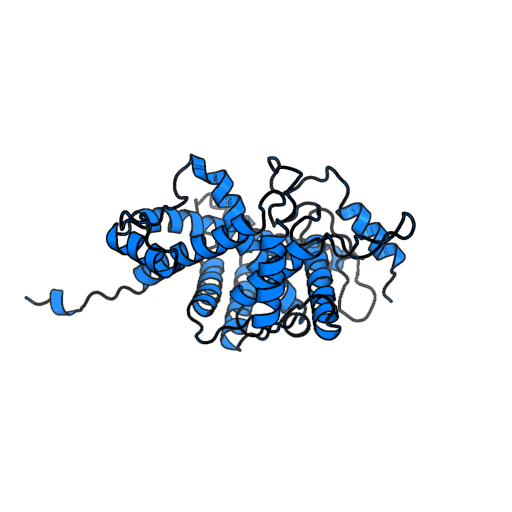208 ? 10.193 8.023 4.932 1.00 95.50 208 ILE A CA 1
ATOM 1640 C C . ILE A 1 208 ? 11.362 7.879 3.947 1.00 95.50 208 ILE A C 1
ATOM 1642 O O . ILE A 1 208 ? 12.206 6.995 4.103 1.00 95.50 208 ILE A O 1
ATOM 1646 N N . GLU A 1 209 ? 11.414 8.717 2.908 1.00 94.38 209 GLU A N 1
ATOM 1647 C CA . GLU A 1 209 ? 12.492 8.720 1.911 1.00 94.38 209 GLU A CA 1
ATOM 1648 C C . GLU A 1 209 ? 13.867 8.948 2.532 1.00 94.38 209 GLU A C 1
ATOM 1650 O O . GLU A 1 209 ? 14.817 8.216 2.228 1.00 94.38 209 GLU A O 1
ATOM 1655 N N . GLN A 1 210 ? 13.958 9.939 3.413 1.00 93.62 210 GLN A N 1
ATOM 1656 C CA . GLN A 1 210 ? 15.180 10.305 4.103 1.00 93.62 210 GLN A CA 1
ATOM 1657 C C . GLN A 1 210 ? 15.643 9.194 5.048 1.00 93.62 210 GLN A C 1
ATOM 1659 O O . GLN A 1 210 ? 16.800 8.774 4.979 1.00 93.62 210 GLN A O 1
ATOM 1664 N N . GLU A 1 211 ? 14.749 8.669 5.882 1.00 93.56 211 GLU A N 1
ATOM 1665 C CA . GLU A 1 211 ? 15.102 7.637 6.858 1.00 93.56 211 GLU A CA 1
ATOM 1666 C C . GLU A 1 211 ? 15.512 6.330 6.175 1.00 93.56 211 GLU A C 1
ATOM 1668 O O . GLU A 1 211 ? 16.503 5.707 6.559 1.00 93.56 211 GLU A O 1
ATOM 1673 N N . VAL A 1 212 ? 14.851 5.952 5.075 1.00 92.50 212 VAL A N 1
ATOM 1674 C CA . VAL A 1 212 ? 15.278 4.806 4.257 1.00 92.50 212 VAL A CA 1
ATOM 1675 C C . VAL A 1 212 ? 16.708 4.981 3.738 1.00 92.50 212 VAL A C 1
ATOM 1677 O O . VAL A 1 212 ? 17.473 4.011 3.694 1.00 92.50 212 VAL A O 1
ATOM 1680 N N . TRP A 1 213 ? 17.082 6.193 3.325 1.00 89.19 213 TRP A N 1
ATOM 1681 C CA . TRP A 1 213 ? 18.423 6.467 2.811 1.00 89.19 213 TRP A CA 1
ATOM 1682 C C . TRP A 1 213 ? 19.504 6.307 3.889 1.00 89.19 213 TRP A C 1
ATOM 1684 O O . TRP A 1 213 ? 20.603 5.831 3.591 1.00 89.19 213 TRP A O 1
ATOM 1694 N N . LEU A 1 214 ? 19.176 6.637 5.141 1.00 89.12 214 LEU A N 1
ATOM 1695 C CA . LEU A 1 214 ? 20.083 6.559 6.290 1.00 89.12 214 LEU A CA 1
ATOM 1696 C C . LEU A 1 214 ? 20.305 5.130 6.810 1.00 89.12 214 LEU A C 1
ATOM 1698 O O . LEU A 1 214 ? 21.285 4.882 7.516 1.00 89.12 214 LEU A O 1
ATOM 1702 N N . VAL A 1 215 ? 19.450 4.169 6.447 1.00 87.62 215 VAL A N 1
ATOM 1703 C CA . VAL A 1 215 ? 19.577 2.783 6.916 1.00 87.62 215 VAL A CA 1
ATOM 1704 C C . VAL A 1 215 ? 20.834 2.093 6.355 1.00 87.62 215 VAL A C 1
ATOM 1706 O O . VAL A 1 215 ? 20.961 1.784 5.156 1.00 87.62 215 VAL A O 1
ATOM 1709 N N . ASP A 1 216 ? 21.745 1.748 7.272 1.00 84.38 216 ASP A N 1
ATOM 1710 C CA . ASP A 1 216 ? 22.897 0.878 7.024 1.00 84.38 216 ASP A CA 1
ATOM 1711 C C . ASP A 1 216 ? 22.546 -0.593 7.310 1.00 84.38 216 ASP A C 1
ATOM 1713 O O . ASP A 1 216 ? 22.695 -1.110 8.421 1.00 84.38 216 ASP A O 1
ATOM 1717 N N . LEU A 1 217 ? 22.138 -1.302 6.254 1.00 82.00 217 LEU A N 1
ATOM 1718 C CA . LEU A 1 217 ? 21.869 -2.743 6.305 1.00 82.00 217 LEU A CA 1
ATOM 1719 C C . LEU A 1 217 ? 23.089 -3.569 6.751 1.00 82.00 217 LEU A C 1
ATOM 1721 O O . LEU A 1 217 ? 22.924 -4.629 7.353 1.00 82.00 217 LEU A O 1
ATOM 1725 N N . GLY A 1 218 ? 24.312 -3.102 6.481 1.00 79.06 218 GLY A N 1
ATOM 1726 C CA . GLY A 1 218 ? 25.537 -3.766 6.916 1.00 79.06 218 GLY A CA 1
ATOM 1727 C C . GLY A 1 218 ? 25.749 -3.648 8.423 1.00 79.06 218 GLY A C 1
ATOM 1728 O O . GLY A 1 218 ? 26.182 -4.610 9.057 1.00 79.06 218 GLY A O 1
ATOM 1729 N N . ALA A 1 219 ? 25.420 -2.498 9.013 1.00 78.75 219 ALA A N 1
ATOM 1730 C CA . ALA A 1 219 ? 25.434 -2.316 10.462 1.00 78.75 219 ALA A CA 1
ATOM 1731 C C . ALA A 1 219 ? 24.363 -3.175 11.146 1.00 78.75 219 ALA A C 1
ATOM 1733 O O . ALA A 1 219 ? 24.690 -3.901 12.086 1.00 78.75 219 ALA A O 1
ATOM 1734 N N . ILE A 1 220 ? 23.136 -3.185 10.619 1.00 76.88 220 ILE A N 1
ATOM 1735 C CA . ILE A 1 220 ? 22.037 -4.014 11.142 1.00 76.88 220 ILE A CA 1
ATOM 1736 C C . ILE A 1 220 ? 22.412 -5.503 11.107 1.00 76.88 220 ILE A C 1
ATOM 1738 O O . ILE A 1 220 ? 22.285 -6.203 12.112 1.00 76.88 220 ILE A O 1
ATOM 1742 N N . ALA A 1 221 ? 22.966 -5.987 9.989 1.00 74.81 221 ALA A N 1
ATOM 1743 C CA . ALA A 1 221 ? 23.401 -7.379 9.861 1.00 74.81 221 ALA A CA 1
ATOM 1744 C C . ALA A 1 221 ? 24.511 -7.761 10.862 1.00 74.81 221 ALA A C 1
ATOM 1746 O O . ALA A 1 221 ? 24.569 -8.906 11.317 1.00 74.81 221 ALA A O 1
ATOM 1747 N N . ARG A 1 222 ? 25.390 -6.813 11.225 1.00 76.00 222 ARG A N 1
ATOM 1748 C CA . ARG A 1 222 ? 26.453 -7.023 12.223 1.00 76.00 222 ARG A CA 1
ATOM 1749 C C . ARG A 1 222 ? 25.931 -7.009 13.658 1.00 76.00 222 ARG A C 1
ATOM 1751 O O . ARG A 1 222 ? 26.441 -7.774 14.472 1.00 76.00 222 ARG A O 1
ATOM 1758 N N . MET A 1 223 ? 24.947 -6.164 13.968 1.00 63.31 223 MET A N 1
ATOM 1759 C CA . MET A 1 223 ? 24.482 -5.961 15.343 1.00 63.31 223 MET A CA 1
ATOM 1760 C C . MET A 1 223 ? 23.681 -7.144 15.907 1.00 63.31 223 MET A C 1
ATOM 1762 O O . MET A 1 223 ? 23.604 -7.271 17.122 1.00 63.31 223 MET A O 1
ATOM 1766 N N . ARG A 1 224 ? 23.149 -8.061 15.077 1.00 56.28 224 ARG A N 1
ATOM 1767 C CA . ARG A 1 224 ? 22.333 -9.230 15.508 1.00 56.28 224 ARG A CA 1
ATOM 1768 C C . ARG A 1 224 ? 21.184 -8.886 16.477 1.00 56.28 224 ARG A C 1
ATOM 1770 O O . ARG A 1 224 ? 20.596 -9.793 17.068 1.00 56.28 224 ARG A O 1
ATOM 1777 N N . GLU A 1 225 ? 20.849 -7.613 16.644 1.00 51.62 225 GLU A N 1
ATOM 1778 C CA . GLU A 1 225 ? 19.755 -7.189 17.500 1.00 51.62 225 GLU A CA 1
ATOM 1779 C C . GLU A 1 225 ? 18.436 -7.526 16.814 1.00 51.62 225 GLU A C 1
ATOM 1781 O O . GLU A 1 225 ? 18.194 -7.194 15.652 1.00 51.62 225 GLU A O 1
ATOM 1786 N N . LYS A 1 226 ? 17.578 -8.239 17.545 1.00 51.56 226 LYS A N 1
ATOM 1787 C CA . LYS A 1 226 ? 16.198 -8.477 17.136 1.00 51.56 226 LYS A CA 1
ATOM 1788 C C . LYS A 1 226 ? 15.446 -7.147 17.246 1.00 51.56 226 LYS A C 1
ATOM 1790 O O . LYS A 1 226 ? 15.020 -6.794 18.336 1.00 51.56 226 LYS A O 1
ATOM 1795 N N . GLY A 1 227 ? 15.291 -6.437 16.130 1.00 51.84 227 GLY A N 1
ATOM 1796 C CA . GLY A 1 227 ? 14.265 -5.397 15.973 1.00 51.84 227 GLY A CA 1
ATOM 1797 C C . GLY A 1 227 ? 14.718 -3.931 15.946 1.00 51.84 227 GLY A C 1
ATOM 1798 O O . GLY A 1 227 ? 13.951 -3.111 15.470 1.00 51.84 227 GLY A O 1
ATOM 1799 N N . GLY A 1 228 ? 15.946 -3.579 16.337 1.00 56.06 228 GLY A N 1
ATOM 1800 C CA . GLY A 1 228 ? 16.334 -2.171 16.586 1.00 56.06 228 GLY A CA 1
ATOM 1801 C C . GLY A 1 228 ? 16.925 -1.368 15.414 1.00 56.06 228 GLY A C 1
ATOM 1802 O O . GLY A 1 228 ? 17.732 -0.474 15.640 1.00 56.06 228 GLY A O 1
ATOM 1803 N N . GLY A 1 229 ? 16.624 -1.702 14.155 1.00 69.12 229 GLY A N 1
ATOM 1804 C CA . GLY A 1 229 ? 17.300 -1.091 12.990 1.00 69.12 229 GLY A CA 1
ATOM 1805 C C . GLY A 1 229 ? 16.441 -0.188 12.104 1.00 69.12 229 GLY A C 1
ATOM 1806 O O . GLY A 1 229 ? 16.977 0.515 11.250 1.00 69.12 229 GLY A O 1
ATOM 1807 N N . PHE A 1 230 ? 15.120 -0.250 12.262 1.00 82.56 230 PHE A N 1
ATOM 1808 C CA . PHE A 1 230 ? 14.164 0.326 11.311 1.00 82.56 230 PHE A CA 1
ATOM 1809 C C . PHE A 1 230 ? 13.137 1.258 11.965 1.00 82.56 230 PHE A C 1
ATOM 1811 O O . PHE A 1 230 ? 12.282 1.791 11.264 1.00 82.56 230 PHE A O 1
ATOM 1818 N N . GLU A 1 231 ? 13.241 1.480 13.277 1.00 82.06 231 GLU A N 1
ATOM 1819 C CA . GLU A 1 231 ? 12.287 2.268 14.070 1.00 82.06 231 GLU A CA 1
ATOM 1820 C C . GLU A 1 231 ? 12.098 3.678 13.493 1.00 82.06 231 GLU A C 1
ATOM 1822 O O . GLU A 1 231 ? 10.971 4.139 13.325 1.00 82.06 231 GLU A O 1
ATOM 1827 N N . ASN A 1 232 ? 13.190 4.326 13.074 1.00 87.69 232 ASN A N 1
ATOM 1828 C CA . ASN A 1 232 ? 13.125 5.662 12.477 1.00 87.69 232 ASN A CA 1
ATOM 1829 C C . ASN A 1 232 ? 12.363 5.689 11.146 1.00 87.69 232 ASN A C 1
ATOM 1831 O O . ASN A 1 232 ? 11.762 6.701 10.816 1.00 87.69 232 ASN A O 1
ATOM 1835 N N . VAL A 1 233 ? 12.349 4.584 10.391 1.00 92.00 233 VAL A N 1
ATOM 1836 C CA . VAL A 1 233 ? 11.549 4.472 9.161 1.00 92.00 233 VAL A CA 1
ATOM 1837 C C . VAL A 1 233 ? 10.079 4.235 9.504 1.00 92.00 233 VAL A C 1
ATOM 1839 O O . VAL A 1 233 ? 9.194 4.715 8.800 1.00 92.00 233 VAL A O 1
ATOM 1842 N N . TRP A 1 234 ? 9.799 3.499 10.581 1.00 92.12 234 TRP A N 1
ATOM 1843 C CA . TRP A 1 234 ? 8.435 3.188 10.991 1.00 92.12 234 TRP A CA 1
ATOM 1844 C C . TRP A 1 234 ? 7.658 4.414 11.485 1.00 92.12 234 TRP A C 1
ATOM 1846 O O . TRP A 1 234 ? 6.487 4.560 11.140 1.00 92.12 234 TRP A O 1
ATOM 1856 N N . VAL A 1 235 ? 8.287 5.313 12.247 1.00 91.19 235 VAL A N 1
ATOM 1857 C CA . VAL A 1 235 ? 7.623 6.510 12.798 1.00 91.19 235 VAL A CA 1
ATOM 1858 C C . VAL A 1 235 ? 6.889 7.341 11.726 1.00 91.19 235 VAL A C 1
ATOM 1860 O O . VAL A 1 235 ? 5.668 7.483 11.844 1.00 91.19 235 VAL A O 1
ATOM 1863 N N . PRO A 1 236 ? 7.539 7.823 10.647 1.00 94.44 236 PRO A N 1
ATOM 1864 C CA . PRO A 1 236 ? 6.855 8.615 9.625 1.00 94.44 236 PRO A CA 1
ATOM 1865 C C . PRO A 1 236 ? 5.846 7.785 8.810 1.00 94.44 236 PRO A C 1
ATOM 1867 O O . PRO A 1 236 ? 4.810 8.305 8.391 1.00 94.44 236 PRO A O 1
ATOM 1870 N N . ILE A 1 237 ? 6.060 6.468 8.653 1.00 94.88 237 ILE A N 1
ATOM 1871 C CA . ILE A 1 237 ? 5.041 5.564 8.089 1.00 94.88 237 ILE A CA 1
ATOM 1872 C C . ILE A 1 237 ? 3.781 5.577 8.960 1.00 94.88 237 ILE A C 1
ATOM 1874 O O . ILE A 1 237 ? 2.672 5.755 8.452 1.00 94.88 237 ILE A O 1
ATOM 1878 N N . GLN A 1 238 ? 3.930 5.386 10.270 1.00 94.00 238 GLN A N 1
ATOM 1879 C CA . GLN A 1 238 ? 2.806 5.362 11.196 1.00 94.00 238 GLN A CA 1
ATOM 1880 C C . GLN A 1 238 ? 2.065 6.703 11.194 1.00 94.00 238 GLN A C 1
ATOM 1882 O O . GLN A 1 238 ? 0.832 6.713 11.187 1.00 94.00 238 GLN A O 1
ATOM 1887 N N . GLU A 1 239 ? 2.780 7.828 11.166 1.00 93.62 239 GLU A N 1
ATOM 1888 C CA . GLU A 1 239 ? 2.179 9.163 11.107 1.00 93.62 239 GLU A CA 1
ATOM 1889 C C . GLU A 1 239 ? 1.366 9.381 9.827 1.00 93.62 239 GLU A C 1
ATOM 1891 O O . GLU A 1 239 ? 0.196 9.776 9.913 1.00 93.62 239 GLU A O 1
ATOM 1896 N N . LEU A 1 240 ? 1.922 9.024 8.664 1.00 95.94 240 LEU A N 1
ATOM 1897 C CA . LEU A 1 240 ? 1.232 9.088 7.375 1.00 95.94 240 LEU A CA 1
ATOM 1898 C C . LEU A 1 240 ? -0.084 8.294 7.400 1.00 95.94 240 LEU A C 1
ATOM 1900 O O . LEU A 1 240 ? -1.142 8.792 6.990 1.00 95.94 240 LEU A O 1
ATOM 1904 N N . LEU A 1 241 ? -0.037 7.058 7.906 1.00 95.75 241 LEU A N 1
ATOM 1905 C CA . LEU A 1 241 ? -1.201 6.174 7.979 1.00 95.75 241 LEU A CA 1
ATOM 1906 C C . LEU A 1 241 ? -2.234 6.666 9.001 1.00 95.75 241 LEU A C 1
ATOM 1908 O O . LEU A 1 241 ? -3.431 6.666 8.713 1.00 95.75 241 LEU A O 1
ATOM 1912 N N . MET A 1 242 ? -1.801 7.154 10.165 1.00 95.06 242 MET A N 1
ATOM 1913 C CA . MET A 1 242 ? -2.706 7.715 11.172 1.00 95.06 242 MET A CA 1
ATOM 1914 C C . MET A 1 242 ? -3.382 9.001 10.689 1.00 95.06 242 MET A C 1
ATOM 1916 O O . MET A 1 242 ? -4.570 9.199 10.958 1.00 95.06 242 MET A O 1
ATOM 1920 N N . LYS A 1 243 ? -2.676 9.860 9.942 1.00 95.12 243 LYS A N 1
ATOM 1921 C CA . LYS A 1 243 ? -3.278 11.033 9.290 1.00 95.12 243 LYS A CA 1
ATOM 1922 C C . LYS A 1 243 ? -4.331 10.612 8.270 1.00 95.12 243 LYS A C 1
ATOM 1924 O O . LYS A 1 243 ? -5.397 11.222 8.229 1.00 95.12 243 LYS A O 1
ATOM 1929 N N . ALA A 1 244 ? -4.081 9.553 7.495 1.00 95.38 244 ALA A N 1
ATOM 1930 C CA . ALA A 1 244 ? -5.084 9.002 6.586 1.00 95.38 244 ALA A CA 1
ATOM 1931 C C . ALA A 1 244 ? -6.312 8.463 7.346 1.00 95.38 244 ALA A C 1
ATOM 1933 O O . ALA A 1 244 ? -7.438 8.794 6.983 1.00 95.38 244 ALA A O 1
ATOM 1934 N N . LEU A 1 245 ? -6.131 7.712 8.435 1.00 94.56 245 LEU A N 1
ATOM 1935 C CA . LEU A 1 245 ? -7.245 7.168 9.226 1.00 94.56 245 LEU A CA 1
ATOM 1936 C C . LEU A 1 245 ? -8.099 8.250 9.902 1.00 94.56 245 LEU A C 1
ATOM 1938 O O . LEU A 1 245 ? -9.313 8.108 10.010 1.00 94.56 245 LEU A O 1
ATOM 1942 N N . LYS A 1 246 ? -7.479 9.346 10.347 1.00 92.56 246 LYS A N 1
ATOM 1943 C CA . LYS A 1 246 ? -8.165 10.427 11.072 1.00 92.56 246 LYS A CA 1
ATOM 1944 C C . LYS A 1 246 ? -8.780 11.497 10.172 1.00 92.56 246 LYS A C 1
ATOM 1946 O O . LYS A 1 246 ? -9.479 12.374 10.679 1.00 92.56 246 LYS A O 1
ATOM 1951 N N . LYS A 1 247 ? -8.500 11.484 8.865 1.00 92.69 247 LYS A N 1
ATOM 1952 C CA . LYS A 1 247 ? -8.896 12.572 7.964 1.00 92.69 247 LYS A CA 1
ATOM 1953 C C . LYS A 1 247 ? -10.424 12.621 7.801 1.00 92.69 247 LYS A C 1
ATOM 1955 O O . LYS A 1 247 ? -11.012 11.694 7.235 1.00 92.69 247 LYS A O 1
ATOM 1960 N N . PRO A 1 248 ? -11.097 13.701 8.239 1.00 90.31 248 PRO A N 1
ATOM 1961 C CA . PRO A 1 248 ? -12.531 13.843 8.032 1.00 90.31 248 PRO A CA 1
ATOM 1962 C C . PRO A 1 248 ? -12.834 14.116 6.554 1.00 90.31 248 PRO A C 1
ATOM 1964 O O . PRO A 1 248 ? -12.026 14.724 5.851 1.00 90.31 248 PRO A O 1
ATOM 1967 N N . LYS A 1 249 ? -14.029 13.716 6.093 1.00 89.81 249 LYS A N 1
ATOM 1968 C CA . LYS A 1 249 ? -14.496 13.936 4.705 1.00 89.81 249 LYS A CA 1
ATOM 1969 C C . LYS A 1 249 ? -13.502 13.402 3.663 1.00 89.81 249 LYS A C 1
ATOM 1971 O O . LYS A 1 249 ? -13.151 14.073 2.688 1.00 89.81 249 LYS A O 1
ATOM 1976 N N . SER A 1 250 ? -13.019 12.193 3.922 1.00 93.38 250 SER A N 1
ATOM 1977 C CA . SER A 1 250 ? -12.072 11.505 3.057 1.00 93.38 250 SER A CA 1
ATOM 1978 C C . SER A 1 250 ? -12.723 11.098 1.741 1.00 93.38 250 SER A C 1
ATOM 1980 O O . SER A 1 250 ? -13.839 10.592 1.713 1.00 93.38 250 SER A O 1
ATOM 1982 N N . THR A 1 251 ? -12.000 11.321 0.653 1.00 95.44 251 THR A N 1
ATOM 1983 C CA . THR A 1 251 ? -12.351 10.899 -0.705 1.00 95.44 251 THR A CA 1
ATOM 1984 C C . THR A 1 251 ? -11.155 10.158 -1.296 1.00 95.44 251 THR A C 1
ATOM 1986 O O . THR A 1 251 ? -10.025 10.399 -0.854 1.00 95.44 251 THR A O 1
ATOM 1989 N N . PRO A 1 252 ? -11.338 9.334 -2.340 1.00 95.75 252 PRO A N 1
ATOM 1990 C CA . PRO A 1 252 ? -10.207 8.708 -3.019 1.00 95.75 252 PRO A CA 1
ATOM 1991 C C . PRO A 1 252 ? -9.176 9.716 -3.546 1.00 95.75 252 PRO A C 1
ATOM 1993 O O . PRO A 1 252 ? -8.011 9.393 -3.699 1.00 95.75 252 PRO A O 1
ATOM 1996 N N . ARG A 1 253 ? -9.568 10.969 -3.803 1.00 95.38 253 ARG A N 1
ATOM 1997 C CA . ARG A 1 253 ? -8.650 11.987 -4.332 1.00 95.38 253 ARG A CA 1
ATOM 1998 C C . ARG A 1 253 ? -7.780 12.647 -3.269 1.00 95.38 253 ARG A C 1
ATOM 2000 O O . ARG A 1 253 ? -6.779 13.253 -3.628 1.00 95.38 253 ARG A O 1
ATOM 2007 N N . ASN A 1 254 ? -8.153 12.580 -1.990 1.00 94.62 254 ASN A N 1
ATOM 2008 C CA . ASN A 1 254 ? -7.457 13.296 -0.913 1.00 94.62 254 ASN A CA 1
ATOM 2009 C C . ASN A 1 254 ? -7.012 12.406 0.256 1.00 94.62 254 ASN A C 1
ATOM 2011 O O . ASN A 1 254 ? -6.407 12.909 1.204 1.00 94.62 254 ASN A O 1
ATOM 2015 N N . ASN A 1 255 ? -7.327 11.113 0.224 1.00 96.56 255 ASN A N 1
ATOM 2016 C CA . ASN A 1 255 ? -6.987 10.169 1.273 1.00 96.56 255 ASN A CA 1
ATOM 2017 C C . ASN A 1 255 ? -6.337 8.926 0.668 1.00 96.56 255 ASN A C 1
ATOM 2019 O O . ASN A 1 255 ? -6.948 8.236 -0.142 1.00 96.56 255 ASN A O 1
ATOM 2023 N N . LEU A 1 256 ? -5.118 8.635 1.119 1.00 95.44 256 LEU A N 1
ATOM 2024 C CA . LEU A 1 256 ? -4.299 7.518 0.662 1.00 95.44 256 LEU A CA 1
ATOM 2025 C C . LEU A 1 256 ? -4.998 6.154 0.769 1.00 95.44 256 LEU A C 1
ATOM 2027 O O . LEU A 1 256 ? -4.931 5.350 -0.155 1.00 95.44 256 LEU A O 1
ATOM 2031 N N . LEU A 1 257 ? -5.670 5.890 1.893 1.00 95.38 257 LEU A N 1
ATOM 2032 C CA . LEU A 1 257 ? -6.316 4.602 2.147 1.00 95.38 257 LEU A CA 1
ATOM 2033 C C . LEU A 1 257 ? -7.576 4.446 1.299 1.00 95.38 257 LEU A C 1
ATOM 2035 O O . LEU A 1 257 ? -7.784 3.399 0.696 1.00 95.38 257 LEU A O 1
ATOM 2039 N N . VAL A 1 258 ? -8.384 5.504 1.189 1.00 96.06 258 VAL A N 1
ATOM 2040 C CA . VAL A 1 258 ? -9.584 5.485 0.336 1.00 96.06 258 VAL A CA 1
ATOM 2041 C C . VAL A 1 258 ? -9.197 5.371 -1.142 1.00 96.06 258 VAL A C 1
ATOM 2043 O O . VAL A 1 258 ? -9.845 4.646 -1.894 1.00 96.06 258 VAL A O 1
ATOM 2046 N N . TRP A 1 259 ? -8.112 6.035 -1.551 1.00 97.62 259 TRP A N 1
ATOM 2047 C CA . TRP A 1 259 ? -7.530 5.885 -2.884 1.00 97.62 259 TRP A CA 1
ATOM 2048 C C . TRP A 1 259 ? -7.124 4.437 -3.151 1.00 97.62 259 TRP A C 1
ATOM 2050 O O . TRP A 1 259 ? -7.496 3.874 -4.177 1.00 97.62 259 TRP A O 1
ATOM 2060 N N . TRP A 1 260 ? -6.420 3.813 -2.203 1.00 96.19 260 TRP A N 1
ATOM 2061 C CA . TRP A 1 260 ? -5.973 2.432 -2.339 1.00 96.19 260 TRP A CA 1
ATOM 2062 C C . TRP A 1 260 ? -7.134 1.448 -2.441 1.00 96.19 260 TRP A C 1
ATOM 2064 O O . TRP A 1 260 ? -7.133 0.587 -3.314 1.00 96.19 260 TRP A O 1
ATOM 2074 N N . ILE A 1 261 ? -8.170 1.624 -1.619 1.00 95.69 261 ILE A N 1
ATOM 2075 C CA . ILE A 1 261 ? -9.401 0.829 -1.705 1.00 95.69 261 ILE A CA 1
ATOM 2076 C C . ILE A 1 261 ? -10.041 0.971 -3.091 1.00 95.69 261 ILE A C 1
ATOM 2078 O O . ILE A 1 261 ? -10.459 -0.030 -3.668 1.00 95.69 261 ILE A O 1
ATOM 2082 N N . ALA A 1 262 ? -10.075 2.179 -3.664 1.00 96.25 262 ALA A N 1
ATOM 2083 C CA . ALA A 1 262 ? -10.610 2.384 -5.008 1.00 96.25 262 ALA A CA 1
ATOM 2084 C C . ALA A 1 262 ? -9.770 1.717 -6.101 1.00 96.25 262 ALA A C 1
ATOM 2086 O O . ALA A 1 262 ? -10.336 1.127 -7.020 1.00 96.25 262 ALA A O 1
ATOM 2087 N N . VAL A 1 263 ? -8.442 1.743 -5.973 1.00 94.94 263 VAL A N 1
ATOM 2088 C CA . VAL A 1 263 ? -7.530 1.011 -6.862 1.00 94.94 263 VAL A CA 1
ATOM 2089 C C . VAL A 1 263 ? -7.791 -0.491 -6.790 1.00 94.94 263 VAL A C 1
ATOM 2091 O O . VAL A 1 263 ? -7.980 -1.118 -7.829 1.00 94.94 263 VAL A O 1
ATOM 2094 N N . LEU A 1 264 ? -7.867 -1.061 -5.585 1.00 92.69 264 LEU A N 1
ATOM 2095 C CA . LEU A 1 264 ? -8.158 -2.483 -5.378 1.00 92.69 264 LEU A CA 1
ATOM 2096 C C . LEU A 1 264 ? -9.550 -2.874 -5.896 1.00 92.69 264 LEU A C 1
ATOM 2098 O O . LEU A 1 264 ? -9.716 -3.940 -6.478 1.00 92.69 264 LEU A O 1
ATOM 2102 N N . CYS A 1 265 ? -10.540 -1.998 -5.724 1.00 92.19 265 CYS A N 1
ATOM 2103 C CA . CYS A 1 265 ? -11.901 -2.201 -6.207 1.00 92.19 265 CYS A CA 1
ATOM 2104 C C . CYS A 1 265 ? -11.956 -2.202 -7.742 1.00 92.19 265 CYS A C 1
ATOM 2106 O O . CYS A 1 265 ? -12.481 -3.143 -8.334 1.00 92.19 265 CYS A O 1
ATOM 2108 N N . ARG A 1 266 ? -11.358 -1.193 -8.398 1.00 91.19 266 ARG A N 1
ATOM 2109 C CA . ARG A 1 266 ? -11.279 -1.108 -9.868 1.00 91.19 266 ARG A CA 1
ATOM 2110 C C . ARG A 1 266 ? -10.506 -2.288 -10.454 1.00 91.19 266 ARG A C 1
ATOM 2112 O O . ARG A 1 266 ? -10.937 -2.860 -11.450 1.00 91.19 266 ARG A O 1
ATOM 2119 N N . SER A 1 267 ? -9.403 -2.657 -9.813 1.00 88.50 267 SER A N 1
ATOM 2120 C CA . SER A 1 267 ? -8.584 -3.827 -10.127 1.00 88.50 267 SER A CA 1
ATOM 2121 C C . SER A 1 267 ? -9.426 -5.109 -10.139 1.00 88.50 267 SER A C 1
ATOM 2123 O O . SER A 1 267 ? -9.538 -5.754 -11.177 1.00 88.50 267 SER A O 1
ATOM 2125 N N . ALA A 1 268 ? -10.146 -5.395 -9.051 1.00 86.62 268 ALA A N 1
ATOM 2126 C CA . ALA A 1 268 ? -10.907 -6.633 -8.891 1.00 86.62 268 ALA A CA 1
ATOM 2127 C C . ALA A 1 268 ? -12.067 -6.826 -9.891 1.00 86.62 268 ALA A C 1
ATOM 2129 O O . ALA A 1 268 ? -12.515 -7.958 -10.087 1.00 86.62 268 ALA A O 1
ATOM 2130 N N . ILE A 1 269 ? -12.562 -5.746 -10.510 1.00 86.31 269 ILE A N 1
ATOM 2131 C CA . ILE A 1 269 ? -13.635 -5.784 -11.519 1.00 86.31 269 ILE A CA 1
ATOM 2132 C C . ILE A 1 269 ? -13.137 -5.671 -12.969 1.00 86.31 269 ILE A C 1
ATOM 2134 O O . ILE A 1 269 ? -13.971 -5.684 -13.871 1.00 86.31 269 ILE A O 1
ATOM 2138 N N . SER A 1 270 ? -11.829 -5.492 -13.203 1.00 73.31 270 SER A N 1
ATOM 2139 C CA . SER A 1 270 ? -11.278 -5.233 -14.548 1.00 73.31 270 SER A CA 1
ATOM 2140 C C . SER A 1 270 ? -11.186 -6.478 -15.441 1.00 73.31 270 SER A C 1
ATOM 2142 O O . SER A 1 270 ? -11.092 -6.323 -16.651 1.00 73.31 270 SER A O 1
ATOM 2144 N N . ASP A 1 271 ? -11.271 -7.680 -14.870 1.00 59.53 271 ASP A N 1
ATOM 2145 C CA . ASP A 1 271 ? -11.012 -8.951 -15.567 1.00 59.53 271 ASP A CA 1
ATOM 2146 C C . ASP A 1 271 ? -12.098 -9.418 -16.555 1.00 59.53 271 ASP A C 1
ATOM 2148 O O . ASP A 1 271 ? -11.864 -10.372 -17.285 1.00 59.53 271 ASP A O 1
ATOM 2152 N N . ASP A 1 272 ? -13.279 -8.790 -16.595 1.00 52.06 272 ASP A N 1
ATOM 2153 C CA . ASP A 1 272 ? -14.440 -9.347 -17.319 1.00 52.06 272 ASP A CA 1
ATOM 2154 C C . ASP A 1 272 ? -15.172 -8.351 -18.228 1.00 52.06 272 ASP A C 1
ATOM 2156 O O . ASP A 1 272 ? -16.295 -8.616 -18.656 1.00 52.06 272 ASP A O 1
ATOM 2160 N N . ASP A 1 273 ? -14.579 -7.192 -18.524 1.00 48.41 273 ASP A N 1
ATOM 2161 C CA . ASP A 1 273 ? -15.114 -6.331 -19.591 1.00 48.41 273 ASP A CA 1
ATOM 2162 C C . ASP A 1 273 ? -14.721 -6.876 -21.004 1.00 48.41 273 ASP A C 1
ATOM 2164 O O . ASP A 1 273 ? -15.112 -6.289 -22.008 1.00 48.41 273 ASP A O 1
ATOM 2168 N N . ASP A 1 274 ? -14.031 -8.032 -21.073 1.00 45.78 274 ASP A N 1
ATOM 2169 C CA . ASP A 1 274 ? -13.627 -8.794 -22.279 1.00 45.78 274 ASP A CA 1
ATOM 2170 C C . ASP A 1 274 ? -14.582 -9.963 -22.641 1.00 45.78 274 ASP A C 1
ATOM 2172 O O . ASP A 1 274 ? -14.219 -10.898 -23.355 1.00 45.78 274 ASP A O 1
ATOM 2176 N N . GLU A 1 275 ? -15.840 -9.951 -22.186 1.00 40.81 275 GLU A N 1
ATOM 2177 C CA . GLU A 1 275 ? -16.861 -10.918 -22.640 1.00 40.81 275 GLU A CA 1
ATOM 2178 C C . GLU A 1 275 ? -17.366 -10.568 -24.065 1.00 40.81 275 GLU A C 1
ATOM 2180 O O . GLU A 1 275 ? -18.550 -10.286 -24.266 1.00 40.81 275 GLU A O 1
ATOM 2185 N N . GLY A 1 276 ? -16.476 -10.545 -25.071 1.00 42.56 276 GLY A N 1
ATOM 2186 C CA . GLY A 1 276 ? -16.888 -10.242 -26.448 1.00 42.56 276 GLY A CA 1
ATOM 2187 C C . GLY A 1 276 ? -15.850 -10.183 -27.574 1.00 42.56 276 GLY A C 1
ATOM 2188 O O . GLY A 1 276 ? -16.217 -9.681 -28.636 1.00 42.56 276 GLY A O 1
ATOM 2189 N N . MET A 1 277 ? -14.610 -10.655 -27.418 1.00 39.69 277 MET A N 1
ATOM 2190 C CA . MET A 1 277 ? -13.661 -10.722 -28.542 1.00 39.69 277 MET A CA 1
ATOM 2191 C C . MET A 1 277 ? -13.132 -12.144 -28.704 1.00 39.69 277 MET A C 1
ATOM 2193 O O . MET A 1 277 ? -12.485 -12.690 -27.813 1.00 39.69 277 MET A O 1
ATOM 2197 N N . ASP A 1 278 ? -13.480 -12.734 -29.848 1.00 40.22 278 ASP A N 1
ATOM 2198 C CA . ASP A 1 278 ? -12.844 -13.923 -30.395 1.00 40.22 278 ASP A CA 1
ATOM 2199 C C . ASP A 1 278 ? -11.316 -13.754 -30.395 1.00 40.22 278 ASP A C 1
ATOM 2201 O O . ASP A 1 278 ? -10.800 -12.643 -30.535 1.00 40.22 278 ASP A O 1
ATOM 2205 N N . ASP A 1 279 ? -10.620 -14.877 -30.22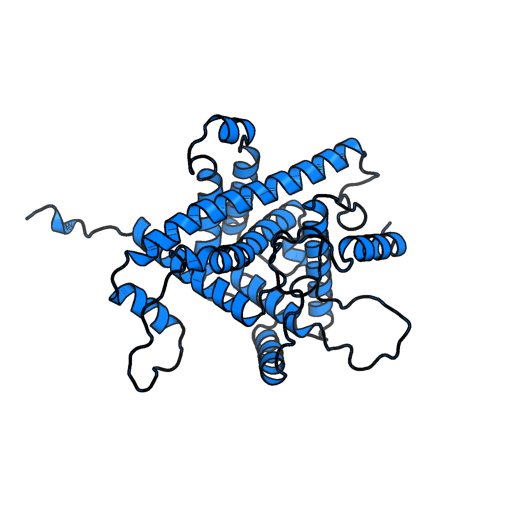7 1.00 46.00 279 ASP A N 1
ATOM 2206 C CA . ASP A 1 279 ? -9.171 -15.013 -30.333 1.00 46.00 279 ASP A CA 1
ATOM 2207 C C . ASP A 1 279 ? -8.567 -14.129 -31.447 1.00 46.00 279 ASP A C 1
ATOM 2209 O O . ASP A 1 279 ? -9.094 -14.105 -32.561 1.00 46.00 279 ASP A O 1
ATOM 2213 N N . ASP A 1 280 ? -7.404 -13.526 -31.152 1.00 44.50 280 ASP A N 1
ATOM 2214 C CA . ASP A 1 280 ? -6.469 -12.856 -32.086 1.00 44.50 280 ASP A CA 1
ATOM 2215 C C . ASP A 1 280 ? -6.463 -11.307 -32.081 1.00 44.50 280 ASP A C 1
ATOM 2217 O O . ASP A 1 280 ? -6.662 -10.667 -33.105 1.00 44.50 280 ASP A O 1
ATOM 2221 N N . ASP A 1 281 ? -6.206 -10.698 -30.913 1.00 40.75 281 ASP A N 1
ATOM 2222 C CA . ASP A 1 281 ? -5.291 -9.546 -30.748 1.00 40.75 281 ASP A CA 1
ATOM 2223 C C . ASP A 1 281 ? -5.071 -9.302 -29.241 1.00 40.75 281 ASP A C 1
ATOM 2225 O O . ASP A 1 281 ? -5.814 -8.597 -28.562 1.00 40.75 281 ASP A O 1
ATOM 2229 N N . GLY A 1 282 ? -4.065 -9.973 -28.674 1.00 44.66 282 GLY A N 1
ATOM 2230 C CA . GLY A 1 282 ? -3.766 -9.891 -27.249 1.00 44.66 282 GLY A CA 1
ATOM 2231 C C . GLY A 1 282 ? -3.119 -8.566 -26.865 1.00 44.66 282 GLY A C 1
ATOM 2232 O O . GLY A 1 282 ? -1.918 -8.418 -27.072 1.00 44.66 282 GLY A O 1
ATOM 2233 N N . ASP A 1 283 ? -3.865 -7.656 -26.236 1.00 45.00 283 ASP A N 1
ATOM 2234 C CA . ASP A 1 283 ? -3.274 -6.653 -25.349 1.00 45.00 283 ASP A CA 1
ATOM 2235 C C . ASP A 1 283 ? -4.293 -5.963 -24.409 1.00 45.00 283 ASP A C 1
ATOM 2237 O O . ASP A 1 283 ? -5.427 -5.680 -24.773 1.00 45.00 283 ASP A O 1
ATOM 2241 N N . GLU A 1 284 ? -3.809 -5.633 -23.203 1.00 45.22 284 GLU A N 1
ATOM 2242 C CA . GLU A 1 284 ? -4.210 -4.479 -22.365 1.00 45.22 284 GLU A CA 1
ATOM 2243 C C . GLU A 1 284 ? -5.213 -4.550 -21.185 1.00 45.22 284 GLU A C 1
ATOM 2245 O O . GLU A 1 284 ? -5.344 -3.528 -20.489 1.00 45.22 284 GLU A O 1
ATOM 2250 N N . ASN A 1 285 ? -5.807 -5.687 -20.790 1.00 49.09 285 ASN A N 1
ATOM 2251 C CA . ASN A 1 285 ? -6.655 -5.688 -19.572 1.00 49.09 285 ASN A CA 1
ATOM 2252 C C . ASN A 1 285 ? -6.433 -6.784 -18.522 1.00 49.09 285 ASN A C 1
ATOM 2254 O O . ASN A 1 285 ? -7.269 -6.977 -17.647 1.00 49.09 285 ASN A O 1
ATOM 2258 N N . ASN A 1 286 ? -5.250 -7.399 -18.502 1.00 58.00 286 ASN A N 1
ATOM 2259 C CA . ASN A 1 286 ? -4.846 -8.233 -17.369 1.00 58.00 286 ASN A CA 1
ATOM 2260 C C . ASN A 1 286 ? -4.703 -7.376 -16.095 1.00 58.00 286 ASN A C 1
ATOM 2262 O O . ASN A 1 286 ? -3.928 -6.413 -16.059 1.00 58.00 286 ASN A O 1
ATOM 2266 N N . ASP A 1 287 ? -5.429 -7.713 -15.031 1.00 61.31 287 ASP A N 1
ATOM 2267 C CA . ASP A 1 287 ? -5.329 -7.019 -13.751 1.00 61.31 287 ASP A CA 1
ATOM 2268 C C . ASP A 1 287 ? -4.001 -7.314 -13.027 1.00 61.31 287 ASP A C 1
ATOM 2270 O O . ASP A 1 287 ? -3.909 -8.221 -12.205 1.00 61.31 287 ASP A O 1
ATOM 2274 N N . PHE A 1 288 ? -2.963 -6.507 -13.261 1.00 64.50 288 PHE A N 1
ATOM 2275 C CA . PHE A 1 288 ? -1.650 -6.658 -12.607 1.00 64.50 288 PHE A CA 1
ATOM 2276 C C . PHE A 1 288 ? -1.592 -6.244 -11.130 1.00 64.50 288 PHE A C 1
ATOM 2278 O O . PHE A 1 288 ? -0.552 -6.415 -10.486 1.00 64.50 288 PHE A O 1
ATOM 2285 N N . ILE A 1 289 ? -2.675 -5.685 -10.586 1.00 73.12 289 ILE A N 1
ATOM 2286 C CA . ILE A 1 289 ? -2.732 -5.256 -9.187 1.00 73.12 289 ILE A CA 1
ATOM 2287 C C . ILE A 1 289 ? -3.347 -6.355 -8.317 1.00 73.12 289 ILE A C 1
ATOM 2289 O O . ILE A 1 289 ? -2.803 -6.628 -7.245 1.00 73.12 289 ILE A O 1
ATOM 2293 N N . SER A 1 290 ? -4.422 -7.032 -8.750 1.00 62.78 290 SER A N 1
ATOM 2294 C CA . SER A 1 290 ? -4.995 -8.141 -7.971 1.00 62.78 290 SER A CA 1
ATOM 2295 C C . SER A 1 290 ? -4.647 -9.538 -8.443 1.00 62.78 290 SER A C 1
ATOM 2297 O O . SER A 1 290 ? -4.531 -10.413 -7.584 1.00 62.78 290 SER A O 1
ATOM 2299 N N . ARG A 1 291 ? -4.433 -9.769 -9.741 1.00 59.00 291 ARG A N 1
ATOM 2300 C CA . ARG A 1 291 ? -4.326 -11.136 -10.289 1.00 59.00 291 ARG A CA 1
ATOM 2301 C C . ARG A 1 291 ? -3.125 -11.393 -11.199 1.00 59.00 291 ARG A C 1
ATOM 2303 O O . ARG A 1 291 ? -2.778 -12.548 -11.429 1.00 59.00 291 ARG A O 1
ATOM 2310 N N . GLY A 1 292 ? -2.413 -10.357 -11.629 1.00 59.97 292 GLY A N 1
ATOM 2311 C CA . GLY A 1 292 ? -1.235 -10.495 -12.472 1.00 59.97 292 GLY A CA 1
ATOM 2312 C C . GLY A 1 292 ? -0.059 -11.064 -11.700 1.00 59.97 292 GLY A C 1
ATOM 2313 O O . GLY A 1 292 ? 0.448 -10.476 -10.742 1.00 59.97 292 GLY A O 1
ATOM 2314 N N . GLN A 1 293 ? 0.396 -12.223 -12.158 1.00 66.38 293 GLN A N 1
ATOM 2315 C CA . GLN A 1 293 ? 1.665 -12.774 -11.727 1.00 66.38 293 GLN A CA 1
ATOM 2316 C C . GLN A 1 293 ? 2.756 -11.801 -12.155 1.00 66.38 293 GLN A C 1
ATOM 2318 O O . GLN A 1 293 ? 2.841 -11.427 -13.319 1.00 66.38 293 GLN A O 1
ATOM 2323 N N . PHE A 1 294 ? 3.567 -11.359 -11.204 1.00 72.06 294 PHE A N 1
ATOM 2324 C CA . PHE A 1 294 ? 4.744 -10.559 -11.488 1.00 72.06 294 PHE A CA 1
ATOM 2325 C C . PHE A 1 294 ? 5.902 -11.127 -10.688 1.00 72.06 294 PHE A C 1
ATOM 2327 O O . PHE A 1 294 ? 5.739 -11.492 -9.518 1.00 72.06 294 PHE A O 1
ATOM 2334 N N . TYR A 1 295 ? 7.068 -11.211 -11.315 1.00 69.94 295 TYR A N 1
ATOM 2335 C CA . TYR A 1 295 ? 8.264 -11.734 -10.673 1.00 69.94 295 TYR A CA 1
ATOM 2336 C C . TYR A 1 295 ? 8.549 -11.013 -9.343 1.00 69.94 295 TYR A C 1
ATOM 2338 O O . TYR A 1 295 ? 8.855 -9.818 -9.322 1.00 69.94 295 TYR A O 1
ATOM 2346 N N . LYS A 1 296 ? 8.442 -11.749 -8.226 1.00 69.38 296 LYS A N 1
ATOM 2347 C CA . LYS A 1 296 ? 8.550 -11.219 -6.854 1.00 69.38 296 LYS A CA 1
ATOM 2348 C C . LYS A 1 296 ? 7.638 -10.015 -6.567 1.00 69.38 296 LYS A C 1
ATOM 2350 O O . LYS A 1 296 ? 8.097 -9.000 -6.032 1.00 69.38 296 LYS A O 1
ATOM 2355 N N . ASN A 1 297 ? 6.356 -10.136 -6.925 1.00 75.06 297 ASN A N 1
ATOM 2356 C CA . ASN A 1 297 ? 5.312 -9.193 -6.518 1.00 75.06 297 ASN A CA 1
ATOM 2357 C C . ASN A 1 297 ? 5.250 -9.107 -4.974 1.00 75.06 297 ASN A C 1
ATOM 2359 O O . ASN A 1 297 ? 5.097 -10.153 -4.335 1.00 75.06 297 ASN A O 1
ATOM 2363 N N . PRO A 1 298 ? 5.370 -7.905 -4.373 1.00 78.19 298 PRO A N 1
ATOM 2364 C CA . PRO A 1 298 ? 5.187 -7.716 -2.938 1.00 78.19 298 PRO A CA 1
ATOM 2365 C C . PRO A 1 298 ? 3.727 -7.897 -2.504 1.00 78.19 298 PRO A C 1
ATOM 2367 O O . PRO A 1 298 ? 3.476 -8.156 -1.332 1.00 78.19 298 PRO A O 1
ATOM 2370 N N . MET A 1 299 ? 2.755 -7.781 -3.415 1.00 82.56 299 MET A N 1
ATOM 2371 C CA . MET A 1 299 ? 1.355 -8.051 -3.110 1.00 82.56 299 MET A CA 1
ATOM 2372 C C . MET A 1 299 ? 1.049 -9.550 -3.261 1.00 82.56 299 MET A C 1
ATOM 2374 O O . MET A 1 299 ? 1.406 -10.151 -4.279 1.00 82.56 299 MET A O 1
ATOM 2378 N N . PRO A 1 300 ? 0.383 -10.182 -2.277 1.00 77.75 300 PRO A N 1
ATOM 2379 C CA . PRO A 1 300 ? 0.032 -11.591 -2.354 1.00 77.75 300 PRO A CA 1
ATOM 2380 C C . PRO A 1 300 ? -1.029 -11.840 -3.431 1.00 77.75 300 PRO A C 1
ATOM 2382 O O . PRO A 1 300 ? -2.111 -11.249 -3.429 1.00 77.75 300 PRO A O 1
ATOM 2385 N N . MET A 1 301 ? -0.705 -12.768 -4.330 1.00 74.06 301 MET A N 1
ATOM 2386 C CA . MET A 1 301 ? -1.550 -13.175 -5.457 1.00 74.06 301 MET A CA 1
ATOM 2387 C C . MET A 1 301 ? -2.616 -14.202 -5.080 1.00 74.06 301 MET A C 1
ATOM 2389 O O . MET A 1 301 ? -3.334 -14.669 -5.952 1.00 74.06 301 MET A O 1
ATOM 2393 N N . ASP A 1 302 ? -2.697 -14.585 -3.809 1.00 75.50 302 ASP A N 1
ATOM 2394 C CA . ASP A 1 302 ? -3.621 -15.586 -3.279 1.00 75.50 302 ASP A CA 1
ATOM 2395 C C . ASP A 1 302 ? -4.638 -15.000 -2.291 1.00 75.50 302 ASP A C 1
ATOM 2397 O O . ASP A 1 302 ? -5.299 -15.755 -1.584 1.00 75.50 302 ASP A O 1
ATOM 2401 N N . VAL A 1 303 ? -4.740 -13.669 -2.248 1.00 82.19 303 VAL A N 1
ATOM 2402 C CA . VAL A 1 303 ? -5.657 -12.913 -1.388 1.00 82.19 303 VAL A CA 1
ATOM 2403 C C . VAL A 1 303 ? -6.691 -12.223 -2.260 1.00 82.19 303 VAL A C 1
ATOM 2405 O O . VAL A 1 303 ? -6.343 -11.360 -3.080 1.00 82.19 303 VAL A O 1
ATOM 2408 N N . ASP A 1 304 ? -7.956 -12.588 -2.073 1.00 84.50 304 ASP A N 1
ATOM 2409 C CA . ASP A 1 304 ? -9.059 -12.005 -2.831 1.00 84.50 304 ASP A CA 1
ATOM 2410 C C . ASP A 1 304 ? -9.365 -10.554 -2.407 1.00 84.50 304 ASP A C 1
ATOM 2412 O O . ASP A 1 304 ? -8.812 -10.020 -1.444 1.00 84.50 304 ASP A O 1
ATOM 2416 N N . PHE A 1 305 ? -10.239 -9.869 -3.148 1.00 86.75 305 PHE A N 1
ATOM 2417 C CA . PHE A 1 305 ? -10.589 -8.480 -2.838 1.00 86.75 305 PHE A CA 1
ATOM 2418 C C . PHE A 1 305 ? -11.177 -8.311 -1.429 1.00 86.75 305 PHE A C 1
ATOM 2420 O O . PHE A 1 305 ? -10.860 -7.337 -0.745 1.00 86.75 305 PHE A O 1
ATOM 2427 N N . LYS A 1 306 ? -11.989 -9.265 -0.968 1.00 88.19 306 LYS A N 1
ATOM 2428 C CA . LYS A 1 306 ? -12.614 -9.209 0.353 1.00 88.19 306 LYS A CA 1
ATOM 2429 C C . LYS A 1 306 ? -11.560 -9.332 1.449 1.00 88.19 306 LYS A C 1
ATOM 2431 O O . LYS A 1 306 ? -11.536 -8.507 2.357 1.00 88.19 306 LYS A O 1
ATOM 2436 N N . GLU A 1 307 ? -10.648 -10.289 1.336 1.00 89.31 307 GLU A N 1
ATOM 2437 C CA . GLU A 1 307 ? -9.541 -10.466 2.274 1.00 89.31 307 GLU A CA 1
ATOM 2438 C C . GLU A 1 307 ? -8.598 -9.249 2.283 1.00 89.31 307 GLU A C 1
ATOM 2440 O O . GLU A 1 307 ? -8.086 -8.870 3.337 1.00 89.31 307 GLU A O 1
AT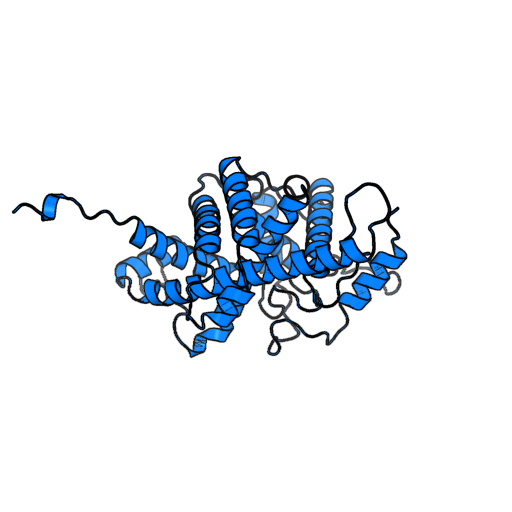OM 2445 N N . ARG A 1 308 ? -8.406 -8.565 1.144 1.00 91.06 308 ARG A N 1
ATOM 2446 C CA . ARG A 1 308 ? -7.652 -7.296 1.094 1.00 91.06 308 ARG A CA 1
ATOM 2447 C C . ARG A 1 308 ? -8.344 -6.185 1.876 1.00 91.06 308 ARG A C 1
ATOM 2449 O O . ARG A 1 308 ? -7.677 -5.454 2.606 1.00 91.06 308 ARG A O 1
ATOM 2456 N N . LEU A 1 309 ? -9.666 -6.055 1.748 1.00 92.12 309 LEU A N 1
ATOM 2457 C CA . LEU A 1 309 ? -10.437 -5.102 2.551 1.00 92.12 309 LEU A CA 1
ATOM 2458 C C . LEU A 1 309 ? -10.381 -5.460 4.037 1.00 92.12 309 LEU A C 1
ATOM 2460 O O . LEU A 1 309 ? -10.172 -4.579 4.869 1.00 92.12 309 LEU A O 1
ATOM 2464 N N . GLU A 1 310 ? -10.496 -6.745 4.374 1.00 91.81 310 GLU A N 1
ATOM 2465 C CA . GLU A 1 310 ? -10.331 -7.226 5.746 1.00 91.81 310 GLU A CA 1
ATOM 2466 C C . GLU A 1 310 ? -8.943 -6.885 6.299 1.00 91.81 310 GLU A C 1
ATOM 2468 O O . GLU A 1 310 ? -8.848 -6.433 7.436 1.00 91.81 310 GLU A O 1
ATOM 2473 N N . ALA A 1 311 ? -7.879 -7.018 5.503 1.00 93.31 311 ALA A N 1
ATOM 2474 C CA . ALA A 1 311 ? -6.527 -6.623 5.893 1.00 93.31 311 ALA A CA 1
ATOM 2475 C C . ALA A 1 311 ? -6.405 -5.119 6.182 1.00 93.31 311 ALA A C 1
ATOM 2477 O O . ALA A 1 311 ? -5.723 -4.716 7.131 1.00 93.31 311 ALA A O 1
ATOM 2478 N N . ILE A 1 312 ? -7.073 -4.277 5.388 1.00 94.50 312 ILE A N 1
ATOM 2479 C CA . ILE A 1 312 ? -7.129 -2.829 5.622 1.00 94.50 312 ILE A CA 1
ATOM 2480 C C . ILE A 1 312 ? -7.897 -2.530 6.912 1.00 94.50 312 ILE A C 1
ATOM 2482 O O . ILE A 1 312 ? -7.396 -1.816 7.777 1.00 94.50 312 ILE A O 1
ATOM 2486 N N . VAL A 1 313 ? -9.080 -3.103 7.114 1.00 92.50 313 VAL A N 1
ATOM 2487 C CA . VAL A 1 313 ? -9.854 -2.872 8.347 1.00 92.50 313 VAL A CA 1
ATOM 2488 C C . VAL A 1 313 ? -9.097 -3.377 9.581 1.00 92.50 313 VAL A C 1
ATOM 2490 O O . VAL A 1 313 ? -8.997 -2.664 10.580 1.00 92.50 313 VAL A O 1
ATOM 2493 N N . HIS A 1 314 ? -8.505 -4.570 9.500 1.00 93.44 314 HIS A N 1
ATOM 2494 C CA . HIS A 1 314 ? -7.746 -5.191 10.586 1.00 93.44 314 HIS A CA 1
ATOM 2495 C C . HIS A 1 314 ? -6.593 -4.309 11.062 1.00 93.44 314 HIS A C 1
ATOM 2497 O O . HIS A 1 314 ? -6.541 -3.930 12.232 1.00 93.44 314 HIS A O 1
ATOM 2503 N N . TYR A 1 315 ? -5.692 -3.911 10.163 1.00 94.19 315 TYR A N 1
ATOM 2504 C CA . TYR A 1 315 ? -4.546 -3.096 10.565 1.00 94.19 315 TYR A CA 1
ATOM 2505 C C . TYR A 1 315 ? -4.908 -1.654 10.897 1.00 94.19 315 TYR A C 1
ATOM 2507 O O . TYR A 1 315 ? -4.225 -1.044 11.715 1.00 94.19 315 TYR A O 1
ATOM 2515 N N . SER A 1 316 ? -6.023 -1.133 10.380 1.00 93.88 316 SER A N 1
ATOM 2516 C CA . SER A 1 316 ? -6.563 0.144 10.856 1.00 93.88 316 SER A CA 1
ATOM 2517 C C . SER A 1 316 ? -6.879 0.079 12.353 1.00 93.88 316 SER A C 1
ATOM 2519 O O . SER A 1 316 ? -6.505 0.979 13.104 1.00 93.88 316 SER A O 1
ATOM 2521 N N . LYS A 1 317 ? -7.498 -1.016 12.814 1.00 92.62 317 LYS A N 1
ATOM 2522 C CA . LYS A 1 317 ? -7.793 -1.247 14.237 1.00 92.62 317 LYS A CA 1
ATOM 2523 C C . LYS A 1 317 ? -6.526 -1.400 15.073 1.00 92.62 317 LYS A C 1
ATOM 2525 O O . LYS A 1 317 ? -6.419 -0.762 16.118 1.00 92.62 317 LYS A O 1
ATOM 2530 N N . VAL A 1 318 ? -5.557 -2.191 14.606 1.00 93.44 318 VAL A N 1
ATOM 2531 C CA . VAL A 1 318 ? -4.258 -2.363 15.285 1.00 93.44 318 VAL A CA 1
ATOM 2532 C C . VAL A 1 318 ? -3.546 -1.015 15.451 1.00 93.44 318 VAL A C 1
ATOM 2534 O O . VAL A 1 318 ? -3.110 -0.680 16.553 1.00 93.44 318 VAL A O 1
ATOM 2537 N N . LEU A 1 319 ? -3.486 -0.207 14.388 1.00 93.06 319 LEU A N 1
ATOM 2538 C CA . LEU A 1 319 ? -2.859 1.117 14.409 1.00 93.06 319 LEU A CA 1
ATOM 2539 C C . LEU A 1 319 ? -3.581 2.086 15.348 1.00 93.06 319 LEU A C 1
ATOM 2541 O O . LEU A 1 319 ? -2.923 2.793 16.110 1.00 93.06 319 LEU A O 1
ATOM 2545 N N . VAL A 1 320 ? -4.918 2.102 15.334 1.00 91.38 320 VAL A N 1
ATOM 2546 C CA . VAL A 1 320 ? -5.715 2.943 16.238 1.00 91.38 320 VAL A CA 1
ATOM 2547 C C . VAL A 1 320 ? -5.471 2.559 17.694 1.00 91.38 320 VAL A C 1
ATOM 2549 O O . VAL A 1 320 ? -5.209 3.446 18.500 1.00 91.38 320 VAL A O 1
ATOM 2552 N N . LEU A 1 321 ? -5.479 1.265 18.031 1.00 90.88 321 LEU A N 1
ATOM 2553 C CA . LEU A 1 321 ? -5.180 0.798 19.387 1.00 90.88 321 LEU A CA 1
ATOM 2554 C C . LEU A 1 321 ? -3.770 1.190 19.827 1.00 90.88 321 LEU A C 1
ATOM 2556 O O . LEU A 1 321 ? -3.590 1.704 20.931 1.00 90.88 321 LEU A O 1
ATOM 2560 N N . ASN A 1 322 ? -2.769 0.988 18.970 1.00 90.94 322 ASN A N 1
ATOM 2561 C CA . ASN A 1 322 ? -1.402 1.384 19.289 1.00 90.94 322 ASN A CA 1
ATOM 2562 C C . ASN A 1 322 ? -1.291 2.903 19.488 1.00 90.94 322 ASN A C 1
ATOM 2564 O O . ASN A 1 322 ? -0.731 3.369 20.476 1.00 90.94 322 ASN A O 1
ATOM 2568 N N . HIS A 1 323 ? -1.882 3.688 18.590 1.00 89.81 323 HIS A N 1
ATOM 2569 C CA . HIS A 1 323 ? -1.880 5.138 18.707 1.00 89.81 323 HIS A CA 1
ATOM 2570 C C . HIS A 1 323 ? -2.576 5.607 19.989 1.00 89.81 323 HIS A C 1
ATOM 2572 O O . HIS A 1 323 ? -2.020 6.424 20.715 1.00 89.81 323 HIS A O 1
ATOM 2578 N N . SER A 1 324 ? -3.748 5.052 20.308 1.00 89.06 324 SER A N 1
ATOM 2579 C CA . SER A 1 324 ? -4.469 5.349 21.545 1.00 89.06 324 SER A CA 1
ATOM 2580 C C . SER A 1 324 ? -3.645 5.031 22.788 1.00 89.06 324 SER A C 1
ATOM 2582 O O . SER A 1 324 ? -3.713 5.794 23.745 1.00 89.06 324 SER A O 1
ATOM 2584 N N . PHE A 1 325 ? -2.855 3.953 22.773 1.00 87.38 325 PHE A N 1
ATOM 2585 C CA . PHE A 1 325 ? -1.949 3.609 23.870 1.00 87.38 325 PHE A CA 1
ATOM 2586 C C . PHE A 1 325 ? -0.852 4.668 24.035 1.00 87.38 325 PHE A C 1
ATOM 2588 O O . PHE A 1 325 ? -0.638 5.163 25.138 1.00 87.38 325 PHE A O 1
ATOM 2595 N N . LEU A 1 326 ? -0.203 5.061 22.935 1.00 85.38 326 LEU A N 1
ATOM 2596 C CA . LEU A 1 326 ? 0.888 6.042 22.943 1.00 85.38 326 LEU A CA 1
ATOM 2597 C C . LEU A 1 326 ? 0.426 7.452 23.331 1.00 85.38 326 LEU A C 1
ATOM 2599 O O . LEU A 1 326 ? 1.177 8.198 23.952 1.00 85.38 326 LEU A O 1
ATOM 2603 N N . THR A 1 327 ? -0.807 7.825 22.982 1.00 84.88 327 THR A N 1
ATOM 2604 C CA . THR A 1 327 ? -1.377 9.140 23.313 1.00 84.88 327 THR A CA 1
ATOM 2605 C C . THR A 1 327 ? -2.201 9.142 24.595 1.00 84.88 327 THR A C 1
ATOM 2607 O O . THR A 1 327 ? -2.832 10.153 24.903 1.00 84.88 327 THR A O 1
ATOM 2610 N N . TRP A 1 328 ? -2.256 8.025 25.327 1.00 80.06 328 TRP A N 1
ATOM 2611 C CA . TRP A 1 328 ? -3.003 7.955 26.576 1.00 80.06 328 TRP A CA 1
ATOM 2612 C C . TRP A 1 328 ? -2.325 8.834 27.630 1.00 80.06 328 TRP A C 1
ATOM 2614 O O . TRP A 1 328 ? -1.404 8.417 28.330 1.00 80.06 328 TRP A O 1
ATOM 2624 N N . SER A 1 329 ? -2.801 10.065 27.782 1.00 70.06 329 SER A N 1
ATOM 2625 C CA . SER A 1 329 ? -2.484 10.887 28.943 1.00 70.06 329 SER A CA 1
ATOM 2626 C C . SER A 1 329 ? -3.412 10.480 30.085 1.00 70.06 329 SER A C 1
ATOM 2628 O O . SER A 1 329 ? -4.622 10.706 30.011 1.00 70.06 329 SER A O 1
ATOM 2630 N N . ALA A 1 330 ? -2.866 9.876 31.143 1.00 60.06 330 ALA A N 1
ATOM 2631 C CA . ALA A 1 330 ? -3.624 9.699 32.376 1.00 60.06 330 ALA A CA 1
ATOM 2632 C C . ALA A 1 330 ? -4.065 11.084 32.891 1.00 60.06 330 ALA A C 1
ATOM 2634 O O . ALA A 1 330 ? -3.260 12.019 32.842 1.00 60.06 330 ALA A O 1
ATOM 2635 N N . PRO A 1 331 ? -5.304 11.248 33.390 1.00 56.75 331 PRO A N 1
ATOM 2636 C CA . PRO A 1 331 ? -5.674 12.464 34.096 1.00 56.75 331 PRO A CA 1
ATOM 2637 C C . PRO A 1 331 ? -4.682 12.679 35.246 1.00 56.75 331 PRO A C 1
ATOM 2639 O O . PRO A 1 331 ? -4.514 11.804 36.096 1.00 56.75 331 PRO A O 1
ATOM 2642 N N . THR A 1 332 ? -4.017 13.833 35.273 1.00 56.12 332 THR A N 1
ATOM 2643 C CA . THR A 1 332 ? -3.042 14.230 36.309 1.00 56.12 332 THR A CA 1
ATOM 2644 C C . THR A 1 332 ? -3.620 14.252 37.729 1.00 56.12 332 THR A C 1
ATOM 2646 O O . THR A 1 332 ? -2.870 14.335 38.698 1.00 56.12 332 THR A O 1
ATOM 2649 N N . ASP A 1 333 ? -4.938 14.116 37.865 1.00 53.25 333 ASP A N 1
ATOM 2650 C CA . ASP A 1 333 ? -5.674 14.214 39.126 1.00 53.25 333 ASP A CA 1
ATOM 2651 C C . ASP A 1 333 ? -5.486 13.003 40.060 1.00 53.25 333 ASP A C 1
ATOM 2653 O O . ASP A 1 333 ? -5.914 13.043 41.208 1.00 53.25 333 ASP A O 1
ATOM 2657 N N . TRP A 1 334 ? -4.815 11.937 39.609 1.00 51.59 334 TRP A N 1
ATOM 2658 C CA . TRP A 1 334 ? -4.582 10.721 40.407 1.00 51.59 334 TRP A CA 1
ATOM 2659 C C . TRP A 1 334 ? -3.232 10.707 41.146 1.00 51.59 334 TRP A C 1
ATOM 2661 O O . TRP A 1 334 ? -2.935 9.745 41.848 1.00 51.59 334 TRP A O 1
ATOM 2671 N N . VAL A 1 335 ? -2.405 11.753 41.002 1.00 46.78 335 VAL A N 1
ATOM 2672 C CA . VAL A 1 335 ? -1.064 11.840 41.630 1.00 46.78 335 VAL A CA 1
ATOM 2673 C C . VAL A 1 335 ? -1.055 12.704 42.905 1.00 46.78 335 VAL A C 1
ATOM 2675 O O . VAL A 1 335 ? -0.033 12.804 43.577 1.00 46.78 335 VAL A O 1
ATOM 2678 N N . MET A 1 336 ? -2.187 13.286 43.307 1.00 40.22 336 MET A N 1
ATOM 2679 C CA . MET A 1 336 ? -2.296 14.071 44.546 1.00 40.22 336 MET A CA 1
ATOM 2680 C C . MET A 1 336 ? -3.616 13.786 45.277 1.00 40.22 336 MET A C 1
ATOM 2682 O O . MET A 1 336 ? -4.508 14.632 45.276 1.00 40.22 336 MET A O 1
ATOM 2686 N N . GLN A 1 337 ? -3.728 12.620 45.922 1.00 36.72 337 GLN A N 1
ATOM 2687 C CA . GLN A 1 337 ? -4.554 12.439 47.128 1.00 36.72 337 GLN A CA 1
ATOM 2688 C C . GLN A 1 337 ? -3.848 11.538 48.134 1.00 36.72 337 GLN A C 1
ATOM 2690 O O . GLN A 1 337 ? -3.402 10.441 47.729 1.00 36.72 337 GLN A O 1
#

pLDDT: mean 81.67, std 15.33, range [36.72, 97.62]

Foldseek 3Di:
DQDVVLLVVVQCVQFDPPFDAPDNPFDQDDDADDPVVLVVLLVVCVVLVALHPPDVLRVQLLVLVVLLLQLLLQLQFPNHDCSSNPDPDPDDDDPVNSVVSSVLSNLLLVLLLLLLLLVLLVLLVVLVVDDQVLQQVLLVVVPDPCDPVNGSDGNHGCNDPVSVVLSLQLSLLLSSLLSSVLSCLVVVCQVSSLADEDPLLNVLSVQLVVLSVVQDPVVVVVVPDRRDGRNSNNVSVLVNVVCLLPDPPDGLNYHSLNVSLSSLSSLSNQPPVPPDDDDDDDDDGNSCPAAGNGNHRSNRNRAHSVSNVVSSSSVSSSSVSVVCVVPDDDPPVVPPD